Protein AF-A0A353HAF2-F1 (afdb_monomer_lite)

Foldseek 3Di:
DWDAPQVQQEIEAEPVQWDDDDDQETEDAVVVVLVVQVVRLPDPVNVVGDRQKDKDCWDDDPNFIDFIEIEGDPQHAYEYDADQGEYEYDRHQYCCVPVPSRNYDDHNYHYHYPDDPRPTPCVDDDPQDPVNVVVVVCVVCPPVVNVLVVQQPPFDWDFDQDPQATWIFGAGPVNPHTPDIGFDADPVRHGPRDDPPCPVVVVVVVPD

pLDDT: mean 87.43, std 13.05, range [44.56, 98.31]

Structure (mmCIF, N/CA/C/O backbone):
data_AF-A0A353HAF2-F1
#
_entry.id   AF-A0A353HAF2-F1
#
loop_
_atom_site.group_PDB
_atom_site.id
_atom_site.type_symbol
_atom_site.label_atom_id
_atom_site.label_alt_id
_atom_site.label_comp_id
_atom_site.label_asym_id
_atom_si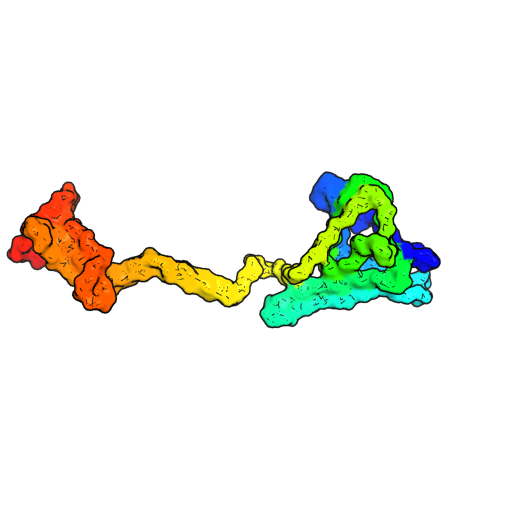te.label_entity_id
_atom_site.label_seq_id
_atom_site.pdbx_PDB_ins_code
_atom_site.Cartn_x
_atom_site.Cartn_y
_atom_site.Cartn_z
_atom_site.occupancy
_atom_site.B_iso_or_equiv
_atom_site.auth_seq_id
_atom_site.auth_comp_id
_atom_site.auth_asym_id
_atom_site.auth_atom_id
_atom_site.pdbx_PDB_model_num
ATOM 1 N N . MET A 1 1 ? -6.949 6.098 23.240 1.00 76.06 1 MET A N 1
ATOM 2 C CA . MET A 1 1 ? -6.609 4.738 23.658 1.00 76.06 1 MET A CA 1
ATOM 3 C C . MET A 1 1 ? -7.637 3.806 23.065 1.00 76.06 1 MET A C 1
ATOM 5 O O . MET A 1 1 ? -8.828 3.986 23.326 1.00 76.06 1 MET A O 1
ATOM 9 N N . LEU A 1 2 ? -7.157 2.828 22.299 1.00 92.88 2 LEU A N 1
ATOM 10 C CA . LEU A 1 2 ? -7.959 1.744 21.753 1.00 92.88 2 LEU A CA 1
ATOM 11 C C . LEU A 1 2 ? -8.692 1.019 22.888 1.00 92.88 2 LEU A C 1
ATOM 13 O O . LEU A 1 2 ? -8.108 0.746 23.938 1.00 92.88 2 LEU A O 1
ATOM 17 N N . SER A 1 3 ? -9.971 0.714 22.691 1.00 96.19 3 SER A N 1
ATOM 18 C CA . SER A 1 3 ? -10.770 -0.016 23.681 1.00 96.19 3 SER A CA 1
ATOM 19 C C . SER A 1 3 ? -11.822 -0.897 23.019 1.00 96.19 3 SER A C 1
ATOM 21 O O . SER A 1 3 ? -12.195 -0.672 21.869 1.00 96.19 3 SER A O 1
ATOM 23 N N . ILE A 1 4 ? -12.320 -1.893 23.754 1.00 97.25 4 ILE A N 1
ATOM 24 C CA . ILE A 1 4 ? -13.366 -2.802 23.283 1.00 97.25 4 ILE A CA 1
ATOM 25 C C . ILE A 1 4 ? -14.519 -2.788 24.284 1.00 97.25 4 ILE A C 1
ATOM 27 O O . ILE A 1 4 ? -14.352 -3.109 25.459 1.00 97.25 4 ILE A O 1
ATOM 31 N N . THR A 1 5 ? -15.717 -2.464 23.810 1.00 97.12 5 THR A N 1
ATOM 32 C CA . THR A 1 5 ? -16.958 -2.675 24.553 1.00 97.12 5 THR A CA 1
ATOM 33 C C . THR A 1 5 ? -17.414 -4.111 24.316 1.00 97.12 5 THR A C 1
ATOM 35 O O . THR A 1 5 ? -18.215 -4.379 23.421 1.00 97.12 5 THR A O 1
ATOM 38 N N . TRP A 1 6 ? -16.884 -5.050 25.101 1.00 96.00 6 TRP A N 1
ATOM 39 C CA . TRP A 1 6 ? -17.047 -6.493 24.881 1.00 96.00 6 TRP A CA 1
ATOM 40 C C . TRP A 1 6 ? -18.503 -6.960 24.770 1.00 96.00 6 TRP A C 1
ATOM 42 O O . TRP A 1 6 ? -18.842 -7.725 23.869 1.00 96.00 6 TRP A O 1
ATOM 52 N N . GLY A 1 7 ? -19.393 -6.440 25.623 1.00 94.50 7 GLY A N 1
ATOM 53 C CA . GLY A 1 7 ? -20.813 -6.809 25.621 1.00 94.50 7 GLY A CA 1
ATOM 54 C C . GLY A 1 7 ? -21.555 -6.454 24.326 1.00 94.50 7 GLY A C 1
ATOM 55 O O . GLY A 1 7 ? -22.477 -7.167 23.939 1.00 94.50 7 GLY A O 1
ATOM 56 N N . THR A 1 8 ? -21.138 -5.388 23.637 1.00 96.25 8 THR A N 1
ATOM 57 C CA . THR A 1 8 ? -21.707 -4.966 22.343 1.00 96.25 8 THR A CA 1
ATOM 58 C C . THR A 1 8 ? -20.784 -5.260 21.164 1.00 96.25 8 THR A C 1
ATOM 60 O O . THR A 1 8 ? -21.149 -4.956 20.034 1.00 96.25 8 THR A O 1
ATOM 63 N N . LYS A 1 9 ? -19.604 -5.840 21.416 1.00 97.25 9 LYS A N 1
ATOM 64 C CA . LYS A 1 9 ? -18.572 -6.154 20.420 1.00 97.25 9 LYS A CA 1
ATOM 65 C C . LYS A 1 9 ? -18.145 -4.947 19.572 1.00 97.25 9 LYS A C 1
ATOM 67 O O . LYS A 1 9 ? -17.946 -5.057 18.366 1.00 97.25 9 LYS A O 1
ATOM 72 N N . ILE A 1 10 ? -18.006 -3.781 20.202 1.00 97.88 10 ILE A N 1
ATOM 73 C CA . ILE A 1 10 ? -17.570 -2.551 19.521 1.00 97.88 10 ILE A CA 1
ATOM 74 C C . ILE A 1 10 ? -16.119 -2.255 19.883 1.00 97.88 10 ILE A C 1
ATOM 76 O O . ILE A 1 10 ? -15.796 -2.095 21.056 1.00 97.88 10 ILE A O 1
ATOM 80 N N . ILE A 1 11 ? -15.263 -2.149 18.875 1.00 98.31 11 ILE A N 1
ATOM 81 C CA . ILE A 1 11 ? -13.879 -1.696 18.962 1.00 98.31 11 ILE A CA 1
ATOM 82 C C . ILE A 1 11 ? -13.875 -0.184 18.724 1.00 98.31 11 ILE A C 1
ATOM 84 O O . ILE A 1 11 ? -14.247 0.275 17.645 1.00 98.31 11 ILE A O 1
ATOM 88 N N . ASN A 1 12 ? -13.461 0.597 19.718 1.00 97.94 12 ASN A N 1
ATOM 89 C CA . ASN A 1 12 ? -13.410 2.054 19.639 1.00 97.94 12 ASN A CA 1
ATOM 90 C C . ASN A 1 12 ? -11.974 2.519 19.400 1.00 97.94 12 ASN A C 1
ATOM 92 O O . ASN A 1 12 ? -11.092 2.247 20.219 1.00 97.94 12 ASN A O 1
ATOM 96 N N . VAL A 1 13 ? -11.762 3.253 18.311 1.00 97.75 13 VAL A N 1
ATOM 97 C CA . VAL A 1 13 ? -10.473 3.831 17.919 1.00 97.75 13 VAL A CA 1
ATOM 98 C C . VAL A 1 13 ? -10.530 5.337 18.136 1.00 97.75 13 VAL A C 1
ATOM 100 O O . VAL A 1 13 ? -11.304 6.020 17.463 1.00 97.75 13 VAL A O 1
ATOM 103 N N . LEU A 1 14 ? -9.729 5.869 19.065 1.00 96.75 14 LEU A N 1
ATOM 104 C CA . LEU A 1 14 ? -9.653 7.320 19.245 1.00 96.75 14 LEU A CA 1
ATOM 105 C C . LEU A 1 14 ? -8.755 7.936 18.178 1.00 96.75 14 LEU A C 1
ATOM 107 O O . LEU A 1 14 ? -7.786 7.317 17.739 1.00 96.75 14 LEU A O 1
ATOM 111 N N . GLN A 1 15 ? -9.016 9.192 17.815 1.00 95.75 15 GLN A N 1
ATOM 112 C CA . GLN A 1 15 ? -8.160 9.900 16.861 1.00 95.75 15 GLN A CA 1
ATOM 113 C C . GLN A 1 15 ? -6.717 10.004 17.383 1.00 95.75 15 GLN A C 1
ATOM 115 O O . GLN A 1 15 ? -5.766 9.935 16.608 1.00 95.75 15 GLN A O 1
ATOM 120 N N . ALA A 1 16 ? -6.548 10.109 18.705 1.00 94.62 16 ALA A N 1
ATOM 121 C CA . ALA A 1 16 ? -5.244 10.142 19.367 1.00 94.62 16 ALA A CA 1
ATOM 122 C C . ALA A 1 16 ? -4.421 8.846 19.211 1.00 94.62 16 ALA A C 1
ATOM 124 O O . ALA A 1 16 ? -3.219 8.872 19.459 1.00 94.62 16 ALA A O 1
ATOM 125 N N . ASP A 1 17 ? -5.050 7.735 18.814 1.00 94.31 17 ASP A N 1
ATOM 126 C CA . ASP A 1 17 ? -4.370 6.461 18.545 1.00 94.31 17 ASP A CA 1
ATOM 127 C C . ASP A 1 17 ? -3.911 6.344 17.080 1.00 94.31 17 ASP A C 1
ATOM 129 O O . ASP A 1 17 ? -3.314 5.343 16.686 1.00 94.31 17 ASP A O 1
ATOM 133 N N . LEU A 1 18 ? -4.192 7.359 16.257 1.00 96.75 18 LEU A N 1
ATOM 134 C CA . LEU A 1 18 ? -3.824 7.397 14.848 1.00 96.75 18 LEU A CA 1
ATOM 135 C C . LEU A 1 18 ? -2.556 8.220 14.624 1.00 96.75 18 LEU A C 1
ATOM 137 O O . LEU A 1 18 ? -2.292 9.213 15.305 1.00 96.75 18 LEU A O 1
ATOM 141 N N . THR A 1 19 ? -1.798 7.856 13.594 1.00 96.81 19 THR A N 1
ATOM 142 C CA . THR A 1 19 ? -0.613 8.618 13.194 1.00 96.81 19 THR A CA 1
ATOM 143 C C . THR A 1 19 ? -1.025 9.780 12.285 1.00 96.81 19 THR A C 1
ATOM 145 O O . THR A 1 19 ? -1.629 9.538 11.238 1.00 96.81 19 THR A O 1
ATOM 148 N N . PRO A 1 20 ? -0.721 11.046 12.623 1.00 97.00 20 PRO A N 1
ATOM 149 C CA . PRO A 1 20 ? -1.021 12.171 11.744 1.00 97.00 20 PRO A CA 1
ATOM 150 C C . PRO A 1 20 ? -0.136 12.125 10.492 1.00 97.00 20 PRO A C 1
ATOM 152 O O . PRO A 1 20 ? 1.085 12.022 10.593 1.00 97.00 20 PRO A O 1
ATOM 155 N N . VAL A 1 21 ? -0.746 12.238 9.309 1.00 96.38 21 VAL A N 1
ATOM 156 C CA . VAL A 1 21 ? -0.028 12.273 8.024 1.00 96.38 21 VAL A CA 1
ATOM 157 C C . VAL A 1 21 ? 0.079 13.709 7.525 1.00 96.38 21 VAL A C 1
ATOM 159 O O . VAL A 1 21 ? 1.175 14.221 7.310 1.00 96.38 21 VAL A O 1
ATOM 162 N N . THR A 1 22 ? -1.064 14.363 7.308 1.00 94.56 22 THR A N 1
ATOM 163 C CA . THR A 1 22 ? -1.134 15.754 6.839 1.00 94.56 22 THR A CA 1
ATOM 164 C C . THR A 1 22 ? -2.546 16.307 6.986 1.00 94.56 22 THR A C 1
ATOM 166 O O . THR A 1 22 ? -3.509 15.609 6.688 1.00 94.56 22 THR A O 1
ATOM 169 N N . GLY A 1 23 ? -2.693 17.566 7.403 1.00 94.69 23 GLY A N 1
ATOM 170 C CA . GLY A 1 23 ? -4.006 18.202 7.552 1.00 94.69 23 GLY A CA 1
ATOM 171 C C . GLY A 1 23 ? -4.962 17.359 8.403 1.00 94.69 23 GLY A C 1
ATOM 172 O O . GLY A 1 23 ? -4.682 17.094 9.566 1.00 94.69 23 GLY A O 1
ATOM 173 N N . THR A 1 24 ? -6.073 16.930 7.803 1.00 96.50 24 THR A N 1
ATOM 174 C CA . THR A 1 24 ? -7.086 16.050 8.410 1.00 96.50 24 THR A CA 1
ATOM 175 C C . THR A 1 24 ? -6.939 14.579 7.995 1.00 96.50 24 THR A C 1
ATOM 177 O O . THR A 1 24 ? -7.869 13.796 8.164 1.00 96.50 24 THR A O 1
ATOM 180 N N . LEU A 1 25 ? -5.800 14.187 7.422 1.00 97.75 25 LEU A N 1
ATOM 181 C CA . LEU A 1 25 ? -5.481 12.805 7.081 1.00 97.75 25 LEU A CA 1
ATOM 182 C C . LEU A 1 25 ? -4.625 12.173 8.176 1.00 97.75 25 LEU A C 1
ATOM 184 O O . LEU A 1 25 ? -3.519 12.634 8.477 1.00 97.75 25 LEU A O 1
ATOM 188 N N . TYR A 1 26 ? -5.126 11.060 8.689 1.00 98.19 26 TYR A N 1
ATOM 189 C CA . TYR A 1 26 ? -4.470 10.201 9.658 1.00 98.19 26 TYR A CA 1
ATOM 190 C C . TYR A 1 26 ? -4.280 8.802 9.077 1.00 98.19 26 TYR A C 1
ATOM 192 O O . TYR A 1 26 ? -4.913 8.423 8.090 1.00 98.19 26 TYR A O 1
ATOM 200 N N . GLU A 1 27 ? -3.407 8.025 9.698 1.00 97.56 27 GLU A N 1
ATOM 201 C CA . GLU A 1 27 ? -3.100 6.657 9.314 1.00 97.56 27 GLU A CA 1
ATOM 202 C C . GLU A 1 27 ? -3.242 5.720 10.511 1.00 97.56 27 GLU A C 1
ATOM 204 O O . GLU A 1 27 ? -2.750 6.011 11.605 1.00 97.56 27 GLU A O 1
ATOM 209 N N . LEU A 1 28 ? -3.921 4.596 10.290 1.00 97.00 28 LEU A N 1
ATOM 210 C CA . LEU A 1 28 ? -3.963 3.476 11.218 1.00 97.00 28 LEU A CA 1
ATOM 211 C C . LEU A 1 28 ? -2.984 2.406 10.727 1.00 97.00 28 LEU A C 1
ATOM 213 O O . LEU A 1 28 ? -3.208 1.797 9.675 1.00 97.00 28 LEU A O 1
ATOM 217 N N . ASP A 1 29 ? -1.933 2.152 11.507 1.00 94.56 29 ASP A N 1
ATOM 218 C CA . ASP A 1 29 ? -1.108 0.957 11.338 1.00 94.56 29 ASP A CA 1
ATOM 219 C C . ASP A 1 29 ? -1.924 -0.259 11.788 1.00 94.56 29 ASP A C 1
ATOM 221 O O . ASP A 1 29 ? -2.139 -0.506 12.976 1.00 94.56 29 ASP A O 1
ATOM 225 N N . THR A 1 30 ? -2.403 -1.019 10.809 1.00 94.56 30 THR A N 1
ATOM 226 C CA . THR A 1 30 ? -3.247 -2.192 11.047 1.00 94.56 30 THR A CA 1
ATOM 227 C C . THR A 1 30 ? -2.488 -3.342 11.711 1.00 94.56 30 THR A C 1
ATOM 229 O O . THR A 1 30 ? -3.112 -4.167 12.381 1.00 94.56 30 THR A O 1
ATOM 232 N N . ASP A 1 31 ? -1.154 -3.390 11.595 1.00 93.31 31 ASP A N 1
ATOM 233 C CA . ASP A 1 31 ? -0.343 -4.381 12.295 1.00 93.31 31 ASP A CA 1
ATOM 234 C C . ASP A 1 31 ? -0.213 -4.067 13.783 1.00 93.31 31 ASP A C 1
ATOM 236 O O . ASP A 1 31 ? -0.262 -4.971 14.620 1.00 93.31 31 ASP A O 1
ATOM 240 N N . GLN A 1 32 ? -0.039 -2.789 14.116 1.00 95.31 32 GLN A N 1
ATOM 241 C CA . GLN A 1 32 ? -0.033 -2.359 15.508 1.00 95.31 32 GLN A CA 1
ATOM 242 C C . GLN A 1 32 ? -1.427 -2.512 16.121 1.00 95.31 32 GLN A C 1
ATOM 244 O O . GLN A 1 32 ? -1.563 -3.142 17.167 1.00 95.31 32 GLN A O 1
ATOM 249 N N . PHE A 1 33 ? -2.465 -2.081 15.403 1.00 96.62 33 PHE A N 1
ATOM 250 C CA . PHE A 1 33 ? -3.858 -2.234 15.815 1.00 96.62 33 PHE A CA 1
ATOM 251 C C . PHE A 1 33 ? -4.209 -3.678 16.207 1.00 96.62 33 PHE A C 1
ATOM 253 O O . PHE A 1 33 ? -4.757 -3.903 17.283 1.00 96.62 33 PHE A O 1
ATOM 260 N N . ARG A 1 34 ? -3.836 -4.691 15.406 1.00 96.00 34 ARG A N 1
ATOM 261 C CA . ARG A 1 34 ? -4.109 -6.096 15.776 1.00 96.00 34 ARG A CA 1
ATOM 262 C C . ARG A 1 34 ? -3.355 -6.559 17.030 1.00 96.00 34 ARG A C 1
ATOM 264 O O . ARG A 1 34 ? -3.855 -7.411 17.760 1.00 96.00 34 ARG A O 1
ATOM 271 N N . LYS A 1 35 ? -2.148 -6.038 17.286 1.00 96.62 35 LYS A N 1
ATOM 272 C CA . LYS A 1 35 ? -1.370 -6.377 18.490 1.00 96.62 35 LYS A CA 1
ATOM 273 C C . LYS A 1 35 ? -2.031 -5.774 19.716 1.00 96.62 35 LYS A C 1
ATOM 275 O O . LYS A 1 35 ? -2.138 -6.453 20.730 1.00 96.62 35 LYS A O 1
ATOM 280 N N . ASP A 1 36 ? -2.520 -4.546 19.588 1.00 97.31 36 ASP A N 1
ATOM 281 C CA . ASP A 1 36 ? -3.254 -3.871 20.649 1.00 97.31 36 ASP A CA 1
ATOM 282 C C . ASP A 1 36 ? -4.566 -4.613 20.950 1.00 97.31 36 ASP A C 1
ATOM 284 O O . ASP A 1 36 ? -4.882 -4.846 22.114 1.00 97.31 36 ASP A O 1
ATOM 288 N N . LEU A 1 37 ? -5.277 -5.101 19.923 1.00 97.25 37 LEU A N 1
ATOM 289 C CA . LEU A 1 37 ? -6.440 -5.977 20.112 1.00 97.25 37 LEU A CA 1
ATOM 290 C C . LEU A 1 37 ? -6.081 -7.275 20.841 1.00 97.25 37 LEU A C 1
ATOM 292 O O . LEU A 1 37 ? -6.772 -7.629 21.791 1.00 97.25 37 LEU A O 1
ATOM 296 N N . LYS A 1 38 ? -4.990 -7.960 20.463 1.00 97.19 38 LYS A N 1
ATOM 297 C CA . LYS A 1 38 ? -4.541 -9.150 21.210 1.00 97.19 38 LYS A CA 1
ATOM 298 C C . LYS A 1 38 ? -4.191 -8.826 22.659 1.00 97.19 38 LYS A C 1
ATOM 300 O O . LYS A 1 38 ? -4.581 -9.568 23.550 1.00 97.19 38 LYS A O 1
ATOM 305 N N . SER A 1 39 ? -3.555 -7.685 22.916 1.00 97.12 39 SER A N 1
ATOM 306 C CA . SER A 1 39 ? -3.279 -7.252 24.287 1.00 97.12 39 SER A CA 1
ATOM 307 C C . SER A 1 39 ? -4.553 -7.011 25.105 1.00 97.12 39 SER A C 1
ATOM 309 O O . SER A 1 39 ? -4.518 -7.183 26.321 1.00 97.12 39 SER A O 1
ATOM 311 N N . LEU A 1 40 ? -5.654 -6.584 24.476 1.00 96.94 40 LEU A N 1
ATOM 312 C CA . LEU A 1 40 ? -6.948 -6.413 25.141 1.00 96.94 40 LEU A CA 1
ATOM 313 C C . LEU A 1 40 ? -7.665 -7.753 25.353 1.00 96.94 40 LEU A C 1
ATOM 315 O O . LEU A 1 40 ? -8.277 -7.946 26.401 1.00 96.94 40 LEU A O 1
ATOM 319 N N . GLU A 1 41 ? -7.581 -8.671 24.389 1.00 97.06 41 GLU A N 1
ATOM 320 C CA . GLU A 1 41 ? -8.109 -10.039 24.503 1.00 97.06 41 GLU A CA 1
ATOM 321 C C . GLU A 1 41 ? -7.432 -10.835 25.627 1.00 97.06 41 GLU A C 1
ATOM 323 O O . GLU A 1 41 ? -8.109 -11.549 26.361 1.00 97.06 41 GLU A O 1
ATOM 328 N N . ASP A 1 42 ? -6.123 -10.654 25.821 1.00 96.62 42 ASP A N 1
ATOM 329 C CA . ASP A 1 42 ? -5.356 -11.293 26.900 1.00 96.62 42 ASP A CA 1
ATOM 330 C C . ASP A 1 42 ? -5.647 -10.685 28.294 1.00 96.62 42 ASP A C 1
ATOM 332 O O . ASP A 1 42 ? -5.167 -11.186 29.316 1.00 96.62 42 ASP A O 1
ATOM 336 N N . GLY A 1 43 ? -6.415 -9.591 28.359 1.00 94.31 43 GLY A N 1
ATOM 337 C CA . GLY A 1 43 ? -6.806 -8.923 29.600 1.00 94.31 43 GLY A CA 1
ATOM 338 C C . GLY A 1 43 ? -7.935 -9.635 30.352 1.00 94.31 43 GLY A C 1
ATOM 339 O O . GLY A 1 43 ? -8.680 -10.430 29.785 1.00 94.31 43 GLY A O 1
ATOM 340 N N . GLU A 1 44 ? -8.110 -9.301 31.638 1.00 95.12 44 GLU A N 1
ATOM 341 C CA . GLU A 1 44 ? -9.144 -9.896 32.509 1.00 95.12 44 GLU A CA 1
ATOM 342 C C . GLU A 1 44 ? -10.552 -9.833 31.898 1.00 95.12 44 GLU A C 1
ATOM 344 O O . GLU A 1 44 ? -11.264 -10.838 31.883 1.00 95.12 44 GLU A O 1
ATOM 349 N N . ASP A 1 45 ? -10.910 -8.682 31.327 1.00 93.19 45 ASP A N 1
ATOM 350 C CA . ASP A 1 45 ? -12.207 -8.468 30.682 1.00 93.19 45 ASP A CA 1
ATOM 351 C C . ASP A 1 45 ? -12.330 -9.166 29.316 1.00 93.19 45 ASP A C 1
ATOM 353 O O . ASP A 1 45 ? -13.446 -9.446 28.880 1.00 93.19 45 ASP A O 1
ATOM 357 N N . GLY A 1 46 ? -11.210 -9.421 28.631 1.00 95.25 46 GLY A N 1
ATOM 358 C CA . GLY A 1 46 ? -11.169 -9.960 27.269 1.00 95.25 46 GLY A CA 1
ATOM 359 C C . G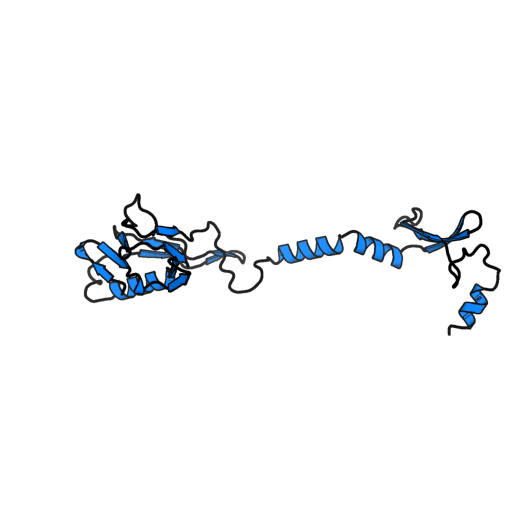LY A 1 46 ? -11.179 -11.485 27.200 1.00 95.25 46 GLY A C 1
ATOM 360 O O . GLY A 1 46 ? -11.863 -12.041 26.343 1.00 95.25 46 GLY A O 1
ATOM 361 N N . MET A 1 47 ? -10.518 -12.162 28.147 1.00 94.44 47 MET A N 1
ATOM 362 C CA . MET A 1 47 ? -10.390 -13.629 28.188 1.00 94.44 47 MET A CA 1
ATOM 363 C C . MET A 1 47 ? -11.707 -14.417 28.013 1.00 94.44 47 MET A C 1
ATOM 365 O O . MET A 1 47 ? -11.669 -15.501 27.427 1.00 94.44 47 MET A O 1
ATOM 369 N N . PRO A 1 48 ? -12.872 -13.960 28.525 1.00 96.62 48 PRO A N 1
ATOM 370 C CA . PRO A 1 48 ? -14.131 -14.690 28.359 1.00 96.62 48 PRO A CA 1
ATOM 371 C C . PRO A 1 48 ? -14.734 -14.606 26.949 1.00 96.62 48 PRO A C 1
ATOM 373 O O . PRO A 1 48 ? -15.680 -15.340 26.648 1.00 96.62 48 PRO A O 1
ATOM 376 N N . PHE A 1 49 ? -14.261 -13.681 26.115 1.00 97.12 49 PHE A N 1
ATOM 377 C CA . PHE A 1 49 ? -14.827 -13.386 24.804 1.00 97.12 49 PHE A CA 1
ATOM 378 C C . PHE A 1 49 ? -14.024 -14.062 23.685 1.00 97.12 49 PHE A C 1
ATOM 380 O O . PHE A 1 49 ? -12.835 -14.324 23.841 1.00 97.12 49 PHE A O 1
ATOM 387 N N . PRO A 1 50 ? -14.664 -14.380 22.547 1.00 96.56 50 PRO A N 1
ATOM 388 C CA . PRO A 1 50 ? -13.953 -14.951 21.412 1.00 96.56 50 PRO A CA 1
ATOM 389 C C . PRO A 1 50 ? -13.057 -13.903 20.739 1.00 96.56 50 PRO A C 1
ATOM 391 O O . PRO A 1 50 ? -13.339 -12.706 20.807 1.00 96.56 50 PRO A O 1
ATOM 394 N N . ASP A 1 51 ? -12.039 -14.372 20.017 1.00 97.38 51 ASP A N 1
ATOM 395 C CA . ASP A 1 51 ? -11.107 -13.537 19.259 1.00 97.38 51 ASP A CA 1
ATOM 396 C C . ASP A 1 51 ? -11.819 -12.476 18.407 1.00 97.38 51 ASP A C 1
ATOM 398 O O . ASP A 1 51 ? -12.809 -12.750 17.720 1.00 97.38 51 ASP A O 1
ATOM 402 N N . THR A 1 52 ? -11.283 -11.259 18.400 1.00 97.81 52 THR A N 1
ATOM 403 C CA . THR A 1 52 ? -11.814 -10.147 17.600 1.00 97.81 52 THR A CA 1
ATOM 404 C C . THR A 1 52 ? -11.435 -10.259 16.128 1.00 97.81 52 THR A C 1
ATOM 406 O O . THR A 1 52 ? -12.167 -9.782 15.260 1.00 97.81 52 THR A O 1
ATOM 409 N N . HIS A 1 53 ? -10.292 -10.883 15.838 1.00 98.06 53 HIS A N 1
ATOM 410 C CA . HIS A 1 53 ? -9.706 -10.904 14.507 1.00 98.06 53 HIS A CA 1
ATOM 411 C C . HIS A 1 53 ? -8.917 -12.185 14.220 1.00 98.06 53 HIS A C 1
ATOM 413 O O . HIS A 1 53 ? -8.380 -12.828 15.124 1.00 98.06 53 HIS A O 1
ATOM 419 N N . THR A 1 54 ? -8.771 -12.497 12.934 1.00 97.19 54 THR A N 1
ATOM 420 C CA . THR A 1 54 ? -7.795 -13.464 12.414 1.00 97.19 54 THR A CA 1
ATOM 421 C C . THR A 1 54 ? -6.676 -12.754 11.664 1.00 97.19 54 THR A C 1
ATOM 423 O O . THR A 1 54 ? -6.878 -11.693 11.075 1.00 97.19 54 THR A O 1
ATOM 426 N N . HIS A 1 55 ? -5.481 -13.346 11.677 1.00 95.56 55 HIS A N 1
ATOM 427 C CA . HIS A 1 55 ? -4.292 -12.796 11.032 1.00 95.56 55 HIS A CA 1
ATOM 428 C C . HIS A 1 55 ? -3.555 -13.880 10.243 1.00 95.56 55 HIS A C 1
ATOM 430 O O . HIS A 1 55 ? -3.072 -14.857 10.815 1.00 95.56 55 HIS A O 1
ATOM 436 N N . ASN A 1 56 ? -3.410 -13.652 8.940 1.00 92.12 56 ASN A N 1
ATOM 437 C CA . ASN A 1 56 ? -2.525 -14.413 8.069 1.00 92.12 56 ASN A CA 1
ATOM 438 C C . ASN A 1 56 ? -1.279 -13.572 7.809 1.00 92.12 56 ASN A C 1
ATOM 440 O O . ASN A 1 56 ? -1.371 -12.511 7.194 1.00 92.12 56 ASN A O 1
ATOM 444 N N . THR A 1 57 ? -0.127 -14.037 8.291 1.00 90.75 57 THR A N 1
ATOM 445 C CA . THR A 1 57 ? 1.143 -13.315 8.150 1.00 90.75 57 THR A CA 1
ATOM 446 C C . THR A 1 57 ? 1.592 -13.216 6.690 1.00 90.75 57 THR A C 1
ATOM 448 O O . THR A 1 57 ? 1.118 -13.947 5.822 1.00 90.75 57 THR A O 1
ATOM 451 N N . GLU A 1 58 ? 2.541 -12.318 6.433 1.00 86.88 58 GLU A N 1
ATOM 452 C CA . GLU A 1 58 ? 3.219 -12.210 5.141 1.00 86.88 58 GLU A CA 1
ATOM 453 C C . GLU A 1 58 ? 3.824 -13.548 4.708 1.00 86.88 58 GLU A C 1
ATOM 455 O O . GLU A 1 58 ? 4.418 -14.270 5.514 1.00 86.88 58 GLU A O 1
ATOM 460 N N . VAL A 1 59 ? 3.701 -13.853 3.417 1.00 85.75 59 VAL A N 1
ATOM 461 C CA . VAL A 1 59 ? 4.262 -15.064 2.813 1.00 85.75 59 VAL A CA 1
ATOM 462 C C . VAL A 1 59 ? 5.079 -14.702 1.582 1.00 85.75 59 VAL A C 1
ATOM 464 O O . VAL A 1 59 ? 4.621 -13.964 0.712 1.00 85.75 59 VAL A O 1
ATOM 467 N N . THR A 1 60 ? 6.296 -15.236 1.490 1.00 84.00 60 THR A N 1
ATOM 468 C CA . THR A 1 60 ? 7.137 -15.088 0.299 1.00 84.00 60 THR A CA 1
ATOM 469 C C . THR A 1 60 ? 6.984 -16.310 -0.595 1.00 84.00 60 THR A C 1
ATOM 471 O O . THR A 1 60 ? 7.305 -17.426 -0.191 1.00 84.00 60 THR A O 1
ATOM 474 N N . VAL A 1 61 ? 6.534 -16.100 -1.832 1.00 80.25 61 VAL A N 1
ATOM 475 C CA . VAL A 1 61 ? 6.435 -17.149 -2.854 1.00 80.25 61 VAL A CA 1
ATOM 476 C C . VAL A 1 61 ? 7.203 -16.689 -4.086 1.00 80.25 61 VAL A C 1
ATOM 478 O O . VAL A 1 61 ? 6.928 -15.623 -4.627 1.00 80.25 61 VAL A O 1
ATOM 481 N N . ALA A 1 62 ? 8.188 -17.486 -4.512 1.00 83.06 62 ALA A N 1
ATOM 482 C CA . ALA A 1 62 ? 9.012 -17.215 -5.696 1.00 83.06 62 ALA A CA 1
ATOM 483 C C . ALA A 1 62 ? 9.639 -15.798 -5.732 1.00 83.06 62 ALA A C 1
ATOM 485 O O . ALA A 1 62 ? 9.696 -15.161 -6.777 1.00 83.06 62 ALA A O 1
ATOM 486 N N . GLY A 1 63 ? 10.110 -15.296 -4.583 1.00 76.31 63 GLY A N 1
ATOM 487 C CA . GLY A 1 63 ? 10.750 -13.976 -4.477 1.00 76.31 63 GLY A CA 1
ATOM 488 C C . GLY A 1 63 ? 9.786 -12.793 -4.333 1.00 76.31 63 GLY A C 1
ATOM 489 O O . GLY A 1 63 ? 10.244 -11.667 -4.165 1.00 76.31 63 GLY A O 1
ATOM 490 N N . VAL A 1 64 ? 8.472 -13.038 -4.337 1.00 72.69 64 VAL A N 1
ATOM 491 C CA . VAL A 1 64 ? 7.438 -12.025 -4.089 1.00 72.69 64 VAL A CA 1
ATOM 492 C C . VAL A 1 64 ? 6.880 -12.200 -2.679 1.00 72.69 64 VAL A C 1
ATOM 494 O O . VAL A 1 64 ? 6.367 -13.270 -2.351 1.00 72.69 64 VAL A O 1
ATOM 497 N N . THR A 1 65 ? 6.973 -11.164 -1.840 1.00 81.00 65 THR A N 1
ATOM 498 C CA . THR A 1 65 ? 6.379 -11.153 -0.491 1.00 81.00 65 THR A CA 1
ATOM 499 C C . THR A 1 65 ? 4.984 -10.552 -0.538 1.00 81.00 65 THR A C 1
ATOM 501 O O . THR A 1 65 ? 4.835 -9.351 -0.756 1.00 81.00 65 THR A O 1
ATOM 504 N N . TYR A 1 66 ? 3.975 -11.384 -0.307 1.00 81.56 66 TYR A N 1
ATOM 505 C CA . TYR A 1 66 ? 2.583 -10.972 -0.193 1.00 81.56 66 TYR A CA 1
ATOM 506 C C . TYR A 1 66 ? 2.335 -10.345 1.176 1.00 81.56 66 TYR A C 1
ATOM 508 O O . TYR A 1 66 ? 2.714 -10.926 2.195 1.00 81.56 66 TYR A O 1
ATOM 516 N N . ALA A 1 67 ? 1.682 -9.181 1.192 1.00 81.06 67 ALA A N 1
ATOM 517 C CA . ALA A 1 67 ? 1.267 -8.518 2.422 1.00 81.06 67 ALA A CA 1
ATOM 518 C C . ALA A 1 67 ? 0.346 -9.404 3.280 1.00 81.06 67 ALA A C 1
ATOM 520 O O . ALA A 1 67 ? -0.469 -10.172 2.759 1.00 81.06 67 ALA A O 1
ATOM 521 N N . ARG A 1 68 ? 0.456 -9.255 4.604 1.00 90.81 68 ARG A N 1
ATOM 522 C CA . ARG A 1 68 ? -0.419 -9.921 5.579 1.00 90.81 68 ARG A CA 1
ATOM 523 C C . ARG A 1 68 ? -1.890 -9.554 5.367 1.00 90.81 68 ARG A C 1
ATOM 525 O O . ARG A 1 68 ? -2.207 -8.471 4.867 1.00 90.81 68 ARG A O 1
ATOM 532 N N . PHE A 1 69 ? -2.777 -10.442 5.803 1.00 91.94 69 PHE A N 1
ATOM 533 C CA . PHE A 1 69 ? -4.223 -10.236 5.798 1.00 91.94 69 PHE A CA 1
ATOM 534 C C . PHE A 1 69 ? -4.775 -10.254 7.226 1.00 91.94 69 PHE A C 1
ATOM 536 O O . PHE A 1 69 ? -4.459 -11.169 7.990 1.00 91.94 69 PHE A O 1
ATOM 543 N N . ILE A 1 70 ? -5.580 -9.253 7.586 1.00 95.38 70 ILE A N 1
ATOM 544 C CA . ILE A 1 70 ? -6.215 -9.125 8.904 1.00 95.38 70 ILE A CA 1
ATOM 545 C C . ILE A 1 70 ? -7.723 -8.977 8.721 1.00 95.38 70 ILE A C 1
ATOM 547 O O . ILE A 1 70 ? -8.186 -8.082 8.023 1.00 95.38 70 ILE A O 1
ATOM 551 N N . GLU A 1 71 ? -8.497 -9.827 9.380 1.00 95.88 71 GLU A N 1
ATOM 552 C CA . GLU A 1 71 ? -9.954 -9.853 9.250 1.00 95.88 71 GLU A CA 1
ATOM 553 C C . GLU A 1 71 ? -10.603 -9.708 10.621 1.00 95.88 71 GLU A C 1
ATOM 555 O O . GLU A 1 71 ? -10.278 -10.474 11.526 1.00 95.88 71 GLU A O 1
ATOM 560 N N . ILE A 1 72 ? -11.518 -8.749 10.776 1.00 97.81 72 ILE A N 1
ATOM 561 C CA . ILE A 1 72 ? -12.416 -8.688 11.934 1.00 97.81 72 ILE A CA 1
ATOM 562 C C . ILE A 1 72 ? -13.486 -9.761 11.781 1.00 97.81 72 ILE A C 1
ATOM 564 O O . ILE A 1 72 ? -14.124 -9.859 10.732 1.00 97.81 72 ILE A O 1
ATOM 568 N N . ILE A 1 73 ? -13.690 -10.539 12.842 1.00 96.81 73 ILE A N 1
ATOM 569 C CA . ILE A 1 73 ? -14.586 -11.698 12.867 1.00 96.81 73 ILE A CA 1
ATOM 570 C C . ILE A 1 73 ? -15.540 -11.635 14.068 1.00 96.81 73 ILE A C 1
ATOM 572 O O . ILE A 1 73 ? -15.623 -10.633 14.773 1.00 96.81 73 ILE A O 1
ATOM 576 N N . ASN A 1 74 ? -16.306 -12.708 14.298 1.00 95.94 74 ASN A N 1
ATOM 577 C CA . ASN A 1 74 ? -17.139 -12.917 15.492 1.00 95.94 74 ASN A CA 1
ATOM 578 C C . ASN A 1 74 ? -18.171 -11.811 15.794 1.00 95.94 74 ASN A C 1
ATOM 580 O O . ASN A 1 74 ? -18.679 -11.721 16.918 1.00 95.94 74 ASN A O 1
ATOM 584 N N . GLY A 1 75 ? -18.539 -11.024 14.778 1.00 95.44 75 GLY A N 1
ATOM 585 C CA . GLY A 1 75 ? -19.511 -9.935 14.871 1.00 95.44 75 GLY A CA 1
ATOM 586 C C . GLY A 1 75 ? -18.983 -8.695 15.591 1.00 95.44 75 GLY A C 1
ATOM 587 O O . GLY A 1 75 ? -19.789 -7.938 16.126 1.00 95.44 75 GLY A O 1
ATOM 588 N N . TYR A 1 76 ? -17.660 -8.518 15.662 1.00 98.12 76 TYR A N 1
ATOM 589 C CA . TYR A 1 76 ? -17.076 -7.263 16.121 1.00 98.12 76 TYR A CA 1
ATOM 590 C C . TYR A 1 76 ? -17.198 -6.180 15.048 1.00 98.12 76 TYR A C 1
ATOM 592 O O . TYR A 1 76 ? -17.102 -6.459 13.855 1.00 98.12 76 TYR A O 1
ATOM 600 N N . SER A 1 77 ? -17.393 -4.942 15.493 1.00 98.06 77 SER A N 1
ATOM 601 C CA . SER A 1 77 ? -17.435 -3.751 14.640 1.00 98.06 77 SER A CA 1
ATOM 602 C C . SER A 1 77 ? -16.422 -2.718 15.121 1.00 98.06 77 SER A C 1
ATOM 604 O O . SER A 1 77 ? -16.102 -2.656 16.305 1.00 98.06 77 SER A O 1
ATOM 606 N N . ILE A 1 78 ? -15.914 -1.900 14.209 1.00 98.12 78 ILE A N 1
ATOM 607 C CA . ILE A 1 78 ? -14.964 -0.821 14.453 1.00 98.12 78 ILE A CA 1
ATOM 608 C C . ILE A 1 78 ? -15.711 0.507 14.393 1.00 98.12 78 ILE A C 1
ATOM 610 O O . ILE A 1 78 ? -16.476 0.766 13.467 1.00 98.12 78 ILE A O 1
ATOM 614 N N . THR A 1 79 ? -15.458 1.365 15.375 1.00 97.81 79 THR A N 1
ATOM 615 C CA . THR A 1 79 ? -15.966 2.737 15.439 1.00 97.81 79 THR A CA 1
ATOM 616 C C . THR A 1 79 ? -14.803 3.685 15.664 1.00 97.81 79 THR A C 1
ATOM 618 O O . THR A 1 79 ? -14.089 3.574 16.661 1.00 97.81 79 THR A O 1
ATOM 621 N N . PHE A 1 80 ? -14.616 4.629 14.748 1.00 98.00 80 PHE A N 1
ATOM 622 C CA . PHE A 1 80 ? -13.679 5.732 14.944 1.00 98.00 80 PHE A CA 1
ATOM 623 C C . PHE A 1 80 ? -14.334 6.829 15.786 1.00 98.00 80 PHE A C 1
ATOM 625 O O . PHE A 1 80 ? -15.544 7.033 15.705 1.00 98.00 80 PHE A O 1
ATOM 632 N N . GLU A 1 81 ? -13.553 7.550 16.584 1.00 97.44 81 GLU A N 1
ATOM 633 C CA . GLU A 1 81 ? -14.019 8.751 17.282 1.00 97.44 81 GLU A CA 1
ATOM 634 C C . GLU A 1 81 ? -14.608 9.751 16.278 1.00 97.44 81 GLU A C 1
ATOM 636 O O . GLU A 1 81 ? -13.966 10.074 15.278 1.00 97.44 81 GLU A O 1
ATOM 641 N N . ASP A 1 82 ? -15.841 10.202 16.522 1.00 96.38 82 ASP A N 1
ATOM 642 C CA . ASP A 1 82 ? -16.572 11.037 15.568 1.00 96.38 82 ASP A CA 1
ATOM 643 C C . ASP A 1 82 ? -15.863 12.374 15.319 1.00 96.38 82 ASP A C 1
ATOM 645 O O . ASP A 1 82 ? -15.365 13.029 16.236 1.00 96.38 82 ASP A O 1
ATOM 649 N N . GLY A 1 83 ? -15.817 12.779 14.054 1.00 95.75 83 GLY A N 1
ATOM 650 C CA . GLY A 1 83 ? -15.131 13.987 13.627 1.00 95.75 83 GLY A CA 1
ATOM 651 C C . GLY A 1 83 ? -14.931 14.047 12.119 1.00 95.75 83 GLY A C 1
ATOM 652 O O . GLY A 1 83 ? -15.104 13.066 11.403 1.00 95.75 83 GLY A O 1
ATOM 653 N N . GLN A 1 84 ? -14.544 15.222 11.625 1.00 97.31 84 GLN A N 1
ATOM 654 C CA . GLN A 1 84 ? -14.336 15.464 10.195 1.00 97.31 84 GLN A CA 1
ATOM 655 C C . GLN A 1 84 ? -12.874 15.242 9.815 1.00 97.31 84 GLN A C 1
ATOM 657 O O . GLN A 1 84 ? -12.077 16.180 9.756 1.00 97.31 84 GLN A O 1
ATOM 662 N N . TYR A 1 85 ? -12.514 13.985 9.582 1.00 97.88 85 TYR A N 1
ATOM 663 C CA . TYR A 1 85 ? -11.173 13.598 9.157 1.00 97.88 85 TYR A CA 1
ATOM 664 C C . TYR A 1 85 ? -11.204 12.309 8.336 1.00 97.88 85 TYR A C 1
ATOM 666 O O . TYR A 1 85 ? -12.228 11.632 8.233 1.00 97.88 85 TYR A O 1
ATOM 674 N N . SER A 1 86 ? -10.073 11.990 7.718 1.00 98.06 86 SER A N 1
ATOM 675 C CA . SER A 1 86 ? -9.893 10.759 6.960 1.00 98.06 86 SER A CA 1
ATOM 676 C C . SER A 1 86 ? -8.870 9.861 7.644 1.00 98.06 86 SER A C 1
ATOM 678 O O . SER A 1 86 ? -7.853 10.341 8.146 1.00 98.06 86 SER A O 1
ATOM 680 N N . VAL A 1 87 ? -9.114 8.555 7.616 1.00 97.94 87 VAL A N 1
ATOM 681 C CA . VAL A 1 87 ? -8.199 7.528 8.115 1.00 97.94 87 VAL A CA 1
ATOM 682 C C . VAL A 1 87 ? -7.806 6.624 6.967 1.00 97.94 87 VAL A C 1
ATOM 684 O O . VAL A 1 87 ? -8.649 5.959 6.369 1.00 97.94 87 VAL A O 1
ATOM 687 N N . ARG A 1 88 ? -6.514 6.576 6.664 1.00 97.00 88 ARG A N 1
ATOM 688 C CA . ARG A 1 88 ? -5.942 5.593 5.752 1.00 97.00 88 ARG A CA 1
ATOM 689 C C . ARG A 1 88 ? -5.535 4.350 6.528 1.00 97.00 88 ARG A C 1
ATOM 691 O O . ARG A 1 88 ? -4.843 4.440 7.537 1.00 97.00 88 ARG A O 1
ATOM 698 N N . LEU A 1 89 ? -5.950 3.191 6.038 1.00 95.31 89 LEU A N 1
ATOM 699 C CA . LEU A 1 89 ? -5.543 1.901 6.584 1.00 95.31 89 LEU A CA 1
ATOM 700 C C . LEU A 1 89 ? -4.232 1.470 5.922 1.00 95.31 89 LEU A C 1
ATOM 702 O O . LEU A 1 89 ? -4.174 1.389 4.694 1.00 95.31 89 LEU A O 1
ATOM 706 N N . ALA A 1 90 ? -3.197 1.196 6.715 1.00 92.62 90 ALA A N 1
ATOM 707 C CA . ALA A 1 90 ? -1.872 0.823 6.221 1.00 92.62 90 ALA A CA 1
ATOM 708 C C . ALA A 1 90 ? -1.336 -0.446 6.905 1.00 92.62 90 ALA A C 1
ATOM 710 O O . ALA A 1 90 ? -1.719 -0.771 8.027 1.00 92.62 90 ALA A O 1
ATOM 711 N N . GLY A 1 91 ? -0.444 -1.174 6.228 1.00 88.75 91 GLY A N 1
ATOM 712 C CA . GLY A 1 91 ? 0.284 -2.321 6.795 1.00 88.75 91 GLY A CA 1
ATOM 713 C C . GLY A 1 91 ? -0.342 -3.708 6.578 1.00 88.75 91 GLY A C 1
ATOM 714 O O . GLY A 1 91 ? 0.309 -4.711 6.861 1.00 88.75 91 GLY A O 1
ATOM 715 N N . SER A 1 92 ? -1.565 -3.803 6.045 1.00 91.38 92 SER A N 1
ATOM 716 C CA . SER A 1 92 ? -2.200 -5.086 5.704 1.00 91.38 92 SER A CA 1
ATOM 717 C C . SER A 1 92 ? -3.331 -4.928 4.690 1.00 91.38 92 SER A C 1
ATOM 719 O O . SER A 1 92 ? -3.896 -3.844 4.539 1.00 91.38 92 SER A O 1
ATOM 721 N N . ASN A 1 93 ? -3.703 -6.039 4.053 1.00 92.12 93 ASN A N 1
ATOM 722 C CA . ASN A 1 93 ? -5.028 -6.182 3.458 1.00 92.12 93 ASN A CA 1
ATOM 723 C C . ASN A 1 93 ? -6.035 -6.529 4.568 1.00 92.12 93 ASN A C 1
ATOM 725 O O . ASN A 1 93 ? -5.741 -7.373 5.412 1.00 92.12 93 ASN A O 1
ATOM 729 N N . ASN A 1 94 ? -7.210 -5.903 4.580 1.00 94.19 94 ASN A N 1
ATOM 730 C CA . ASN A 1 94 ? -8.191 -6.110 5.651 1.00 94.19 94 ASN A CA 1
ATOM 731 C C . ASN A 1 94 ? -9.648 -5.896 5.212 1.00 94.19 94 ASN A C 1
ATOM 733 O O . ASN A 1 94 ? -9.898 -5.518 4.069 1.00 94.19 94 ASN A O 1
ATOM 737 N N . ASN A 1 95 ? -10.604 -6.146 6.113 1.00 94.94 95 ASN A N 1
ATOM 738 C CA . ASN A 1 95 ? -12.040 -5.890 5.920 1.00 94.94 95 ASN A CA 1
ATOM 739 C C . ASN A 1 95 ? -12.562 -4.681 6.727 1.00 94.94 95 ASN A C 1
ATOM 741 O O . ASN A 1 95 ? -13.768 -4.512 6.870 1.00 94.94 95 ASN A O 1
ATOM 745 N N . PHE A 1 96 ? -11.690 -3.822 7.266 1.00 95.69 96 PHE A N 1
ATOM 746 C CA . PHE A 1 96 ? -12.086 -2.815 8.269 1.00 95.69 96 PHE A CA 1
ATOM 747 C C . PHE A 1 96 ? -12.963 -1.689 7.706 1.00 95.69 96 PHE A C 1
ATOM 749 O O . PHE A 1 96 ? -13.494 -0.885 8.462 1.00 95.69 96 PHE A O 1
ATOM 756 N N . PHE A 1 97 ? -13.077 -1.601 6.382 1.00 94.81 97 PHE A N 1
ATOM 757 C CA . PHE A 1 97 ? -13.908 -0.636 5.662 1.00 94.81 97 PHE A CA 1
ATOM 758 C C . PHE A 1 97 ? -15.270 -1.211 5.246 1.00 94.81 97 PHE A C 1
ATOM 760 O O . PHE A 1 97 ? -16.033 -0.535 4.556 1.00 94.81 97 PHE A O 1
ATOM 767 N N . ASP A 1 98 ? -15.571 -2.455 5.621 1.00 94.12 98 ASP A N 1
ATOM 768 C CA . ASP A 1 98 ? -16.792 -3.144 5.224 1.00 94.12 98 ASP A CA 1
ATOM 769 C C . ASP A 1 98 ? -17.997 -2.675 6.052 1.00 94.12 98 ASP A C 1
ATOM 771 O O . ASP A 1 98 ? -18.243 -3.111 7.178 1.00 94.12 98 ASP A O 1
ATOM 775 N N . VAL A 1 99 ? -18.752 -1.746 5.475 1.00 94.00 99 VAL A N 1
ATOM 776 C CA . VAL A 1 99 ? -19.991 -1.218 6.056 1.00 94.00 99 VAL A CA 1
ATOM 777 C C . VAL A 1 99 ? -21.157 -2.183 5.847 1.00 94.00 99 VAL A C 1
ATOM 779 O O . VAL A 1 99 ? -22.031 -2.281 6.704 1.00 94.00 99 VAL A O 1
ATOM 782 N N . GLU A 1 100 ? -21.183 -2.899 4.720 1.00 92.25 100 GLU A N 1
ATOM 783 C CA . GLU A 1 100 ? -22.304 -3.764 4.338 1.00 92.25 100 GLU A CA 1
ATOM 784 C C . GLU A 1 100 ? -22.445 -4.947 5.299 1.00 92.25 100 GLU A C 1
ATOM 786 O O . GLU A 1 100 ? -23.553 -5.252 5.741 1.00 92.25 100 GLU A O 1
ATOM 791 N N . ASN A 1 101 ? -21.322 -5.547 5.704 1.00 90.19 101 ASN A N 1
ATOM 792 C CA . ASN A 1 101 ? -21.300 -6.621 6.698 1.00 90.19 101 ASN A CA 1
ATOM 793 C C . ASN A 1 101 ? -21.203 -6.115 8.150 1.00 90.19 101 ASN A C 1
ATOM 795 O O . ASN A 1 101 ? -21.011 -6.911 9.069 1.00 90.19 101 ASN A O 1
ATOM 799 N N . GLY A 1 102 ? -21.349 -4.804 8.377 1.00 93.25 102 GLY A N 1
ATOM 800 C CA . GLY A 1 102 ? -21.377 -4.209 9.715 1.00 93.25 102 GLY A CA 1
ATOM 801 C C . GLY A 1 102 ? -20.034 -4.219 10.451 1.00 93.25 102 GLY A C 1
ATOM 802 O O . GLY A 1 102 ? -20.020 -4.105 11.675 1.00 93.25 102 GLY A O 1
ATOM 803 N N . ILE A 1 103 ? -18.913 -4.354 9.735 1.00 97.19 103 ILE A N 1
ATOM 804 C CA . ILE A 1 103 ? -17.573 -4.266 10.330 1.00 97.19 103 ILE A CA 1
ATOM 805 C C . ILE A 1 103 ? -17.220 -2.811 10.625 1.00 97.19 103 ILE A C 1
ATOM 807 O O . ILE A 1 103 ? -16.649 -2.536 11.672 1.00 97.19 103 ILE A O 1
ATOM 811 N N . LEU A 1 104 ? -17.569 -1.868 9.749 1.00 97.38 104 LEU A N 1
ATOM 812 C CA . LEU A 1 104 ? -17.351 -0.441 9.980 1.00 97.38 104 LEU A CA 1
ATOM 813 C C . LEU A 1 104 ? -18.644 0.263 10.401 1.00 97.38 104 LEU A C 1
ATOM 815 O O . LEU A 1 104 ? -19.574 0.397 9.605 1.00 97.38 104 LEU A O 1
ATOM 819 N N . ASN A 1 105 ? -18.661 0.818 11.613 1.00 96.81 105 ASN A N 1
ATOM 820 C CA . ASN A 1 105 ? -19.711 1.734 12.047 1.00 96.81 105 ASN A CA 1
ATOM 821 C C . ASN A 1 105 ? -19.438 3.130 11.471 1.00 96.81 105 ASN A C 1
ATOM 823 O O . ASN A 1 105 ? -18.471 3.794 11.847 1.00 96.81 105 ASN A O 1
ATOM 827 N N . GLN A 1 106 ? -20.289 3.574 10.543 1.00 94.94 106 GLN A N 1
ATOM 828 C CA . GLN A 1 106 ? -20.112 4.855 9.855 1.00 94.94 106 GLN A CA 1
ATOM 829 C C . GLN A 1 106 ? -20.485 6.057 10.728 1.00 94.94 106 GLN A C 1
ATOM 831 O O . GLN A 1 106 ? -21.519 6.077 11.395 1.00 94.94 106 GLN A O 1
ATOM 836 N N . ASN A 1 107 ? -19.666 7.100 10.636 1.00 94.75 107 ASN A N 1
ATOM 837 C CA . ASN A 1 107 ? -19.902 8.429 11.193 1.00 94.75 107 ASN A CA 1
ATOM 838 C C . ASN A 1 107 ? -19.311 9.494 10.242 1.00 94.75 107 ASN A C 1
ATOM 840 O O . ASN A 1 107 ? -19.312 9.281 9.028 1.00 94.75 107 ASN A O 1
ATOM 844 N N . GLN A 1 108 ? -18.836 10.646 10.739 1.00 96.06 108 GLN A N 1
ATOM 845 C CA . GLN A 1 108 ? -18.238 11.684 9.880 1.00 96.06 108 GLN A CA 1
ATOM 846 C C . GLN A 1 108 ? -16.801 11.380 9.414 1.00 96.06 108 GLN A C 1
ATOM 848 O O . GLN A 1 108 ? -16.252 12.132 8.601 1.00 96.06 108 GLN A O 1
ATOM 853 N N . VAL A 1 109 ? -16.210 10.277 9.877 1.00 97.06 109 VAL A N 1
ATOM 854 C CA . VAL A 1 109 ? -14.857 9.850 9.518 1.00 97.06 109 VAL A CA 1
ATOM 855 C C . VAL A 1 109 ? -14.875 9.082 8.201 1.00 97.06 109 VAL A C 1
ATOM 857 O O . VAL A 1 109 ? -15.603 8.105 8.029 1.00 97.06 109 VAL A O 1
ATOM 860 N N . GLN A 1 110 ? -14.031 9.497 7.259 1.00 96.94 110 GLN A N 1
ATOM 861 C CA . GLN A 1 110 ? -13.856 8.784 5.995 1.00 96.94 110 GLN A CA 1
ATOM 862 C C . GLN A 1 110 ? -12.747 7.741 6.117 1.00 96.94 110 GLN A C 1
ATOM 864 O O . GLN A 1 110 ? -11.608 8.081 6.424 1.00 96.94 110 GLN A O 1
ATOM 869 N N . VAL A 1 111 ? -13.050 6.481 5.816 1.00 96.44 111 VAL A N 1
ATOM 870 C CA . VAL A 1 111 ? -12.058 5.398 5.831 1.00 96.44 111 VAL A CA 1
ATOM 871 C C . VAL A 1 111 ? -11.570 5.120 4.412 1.00 96.44 111 VAL A C 1
ATOM 873 O O . VAL A 1 111 ? -12.359 4.857 3.507 1.00 96.44 111 VAL A O 1
ATOM 876 N N . ILE A 1 112 ? -10.254 5.178 4.222 1.00 95.75 112 ILE A N 1
ATOM 877 C CA . ILE A 1 112 ? -9.568 4.919 2.957 1.00 95.75 112 ILE A CA 1
ATOM 878 C C . ILE A 1 112 ? -8.870 3.565 3.080 1.00 95.75 112 ILE A C 1
ATOM 880 O O . ILE A 1 112 ? -7.886 3.419 3.811 1.00 95.75 112 ILE A O 1
ATOM 884 N N . SER A 1 113 ? -9.371 2.566 2.356 1.00 91.06 113 SER A N 1
ATOM 885 C CA . SER A 1 113 ? -8.761 1.238 2.317 1.00 91.06 113 SER A CA 1
ATOM 886 C C . SER A 1 113 ? -7.434 1.269 1.554 1.00 91.06 113 SER A C 1
ATOM 888 O O . SER A 1 113 ? -7.404 1.659 0.388 1.00 91.06 113 SER A O 1
ATOM 890 N N . GLY A 1 114 ? -6.355 0.801 2.182 1.00 82.62 114 GLY A N 1
ATOM 891 C CA . GLY A 1 114 ? -5.060 0.567 1.533 1.00 82.62 114 GLY A CA 1
ATOM 892 C C . GLY A 1 114 ? -4.922 -0.814 0.886 1.00 82.62 114 GLY A C 1
ATOM 893 O O . GLY A 1 114 ? -3.804 -1.224 0.581 1.00 82.62 114 GLY A O 1
ATOM 894 N N . ASN A 1 115 ? -6.027 -1.550 0.708 1.00 82.12 115 ASN A N 1
ATOM 895 C CA . ASN A 1 115 ? -5.994 -2.887 0.124 1.00 82.12 115 ASN A CA 1
ATOM 896 C C . ASN A 1 115 ? -5.472 -2.828 -1.316 1.00 82.12 115 ASN A C 1
ATOM 898 O O . ASN A 1 115 ? -6.000 -2.086 -2.144 1.00 82.12 115 ASN A O 1
ATOM 902 N N . ALA A 1 116 ? -4.498 -3.674 -1.638 1.00 72.62 116 ALA A N 1
ATOM 903 C CA . ALA A 1 116 ? -4.072 -3.888 -3.013 1.00 72.62 116 ALA A CA 1
ATOM 904 C C . ALA A 1 116 ? -3.960 -5.386 -3.301 1.00 72.62 116 ALA A C 1
ATOM 906 O O . ALA A 1 116 ? -3.323 -6.146 -2.561 1.00 72.62 116 ALA A O 1
ATOM 907 N N . ALA A 1 117 ? -4.568 -5.803 -4.414 1.00 54.16 117 ALA A N 1
ATOM 908 C CA . ALA A 1 117 ? -4.390 -7.130 -4.986 1.00 54.16 117 ALA A CA 1
ATOM 909 C C . ALA A 1 117 ? -2.959 -7.229 -5.541 1.00 54.16 117 ALA A C 1
ATOM 911 O O . ALA A 1 117 ? -2.715 -6.945 -6.709 1.00 54.16 117 ALA A O 1
ATOM 912 N N . GLY A 1 118 ? -2.003 -7.541 -4.663 1.00 56.19 118 GLY A N 1
ATOM 913 C CA . GLY A 1 118 ? -0.576 -7.565 -4.984 1.00 56.19 118 GLY A CA 1
ATOM 914 C C . GLY A 1 118 ? 0.262 -6.498 -4.281 1.00 56.19 118 GLY A C 1
ATOM 915 O O . GLY A 1 118 ? 1.268 -6.079 -4.842 1.00 56.19 118 GLY A O 1
ATOM 916 N N . LEU A 1 119 ? -0.106 -6.045 -3.072 1.00 58.34 119 LEU A N 1
ATOM 917 C CA . LEU A 1 119 ? 0.831 -5.270 -2.251 1.00 58.34 119 LEU A CA 1
ATOM 918 C C . LEU A 1 119 ? 2.077 -6.127 -1.962 1.00 58.34 119 LEU A C 1
ATOM 920 O O . LEU A 1 119 ? 2.020 -7.061 -1.158 1.00 58.34 119 LEU A O 1
ATOM 924 N N . ILE A 1 120 ? 3.182 -5.817 -2.643 1.00 57.47 120 ILE A N 1
ATOM 925 C CA . ILE A 1 120 ? 4.492 -6.429 -2.411 1.00 57.47 120 ILE A CA 1
ATOM 926 C C . ILE A 1 120 ? 5.209 -5.602 -1.349 1.00 57.47 120 ILE A C 1
ATOM 928 O O . ILE A 1 120 ? 5.376 -4.391 -1.511 1.00 57.47 120 ILE A O 1
ATOM 932 N N . VAL A 1 121 ? 5.663 -6.241 -0.270 1.00 56.75 121 VAL A N 1
ATOM 933 C CA . VAL A 1 121 ? 6.520 -5.569 0.716 1.00 56.75 121 VAL A CA 1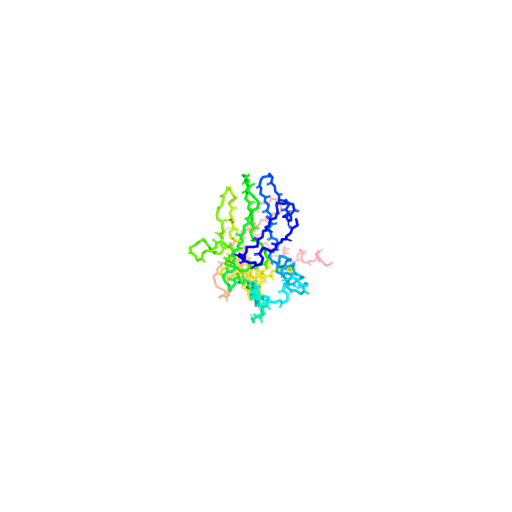
ATOM 934 C C . VAL A 1 121 ? 7.908 -5.372 0.101 1.00 56.75 121 VAL A C 1
ATOM 936 O O . VAL A 1 121 ? 8.726 -6.291 0.066 1.00 56.75 121 VAL A O 1
ATOM 939 N N . VAL A 1 122 ? 8.188 -4.167 -0.397 1.00 56.44 122 VAL A N 1
ATOM 940 C CA . VAL A 1 122 ? 9.523 -3.795 -0.886 1.00 56.44 122 VAL A CA 1
ATOM 941 C C . VAL A 1 122 ? 10.349 -3.293 0.299 1.00 56.44 122 VAL A C 1
ATOM 943 O O . VAL A 1 122 ? 10.358 -2.109 0.615 1.00 56.44 122 VAL A O 1
ATOM 946 N N . VAL A 1 123 ? 11.026 -4.214 0.994 1.00 57.00 123 VAL A N 1
ATOM 947 C CA . VAL A 1 123 ? 11.834 -3.903 2.195 1.00 57.00 123 VAL A CA 1
ATOM 948 C C . VAL A 1 123 ? 13.103 -3.101 1.841 1.00 57.00 123 VAL A C 1
ATOM 950 O O . VAL A 1 123 ? 13.628 -2.373 2.677 1.00 57.00 123 VAL A O 1
ATOM 953 N N . SER A 1 124 ? 13.594 -3.195 0.596 1.00 51.41 124 SER A N 1
ATOM 954 C CA . SER A 1 124 ? 14.570 -2.276 -0.022 1.00 51.41 124 SER A CA 1
ATOM 955 C C . SER A 1 124 ? 14.722 -2.567 -1.527 1.00 51.41 124 SER A C 1
ATOM 957 O O . SER A 1 124 ? 14.473 -3.689 -1.969 1.00 51.41 124 SER A O 1
ATOM 959 N N . GLY A 1 125 ? 15.148 -1.573 -2.318 1.00 60.12 125 GLY A N 1
ATOM 960 C CA . GLY A 1 125 ? 15.358 -1.696 -3.771 1.00 60.12 125 GLY A CA 1
ATOM 961 C C . GLY A 1 125 ? 14.204 -1.158 -4.628 1.00 60.12 125 GLY A C 1
ATOM 962 O O . GLY A 1 125 ? 13.183 -0.720 -4.113 1.00 60.12 125 GLY A O 1
ATOM 963 N N . SER A 1 126 ? 14.376 -1.157 -5.953 1.00 66.12 126 SER A N 1
ATOM 964 C CA . SER A 1 126 ? 13.427 -0.582 -6.925 1.00 66.12 126 SER A CA 1
ATOM 965 C C . SER A 1 126 ? 12.225 -1.478 -7.261 1.00 66.12 126 SER A C 1
ATOM 967 O O . SER A 1 126 ? 11.443 -1.131 -8.138 1.00 66.12 126 SER A O 1
ATOM 969 N N . GLY A 1 127 ? 12.090 -2.646 -6.623 1.00 65.62 127 GLY A N 1
ATOM 970 C CA . GLY A 1 127 ? 11.066 -3.640 -6.983 1.00 65.62 127 GLY A CA 1
ATOM 971 C C . GLY A 1 127 ? 11.309 -4.343 -8.327 1.00 65.62 127 GLY A C 1
ATOM 972 O O . GLY A 1 127 ? 10.472 -5.120 -8.764 1.00 65.62 127 GLY A O 1
ATOM 973 N N . VAL A 1 128 ? 12.456 -4.089 -8.963 1.00 73.69 128 VAL A N 1
ATOM 974 C CA . VAL A 1 128 ? 12.874 -4.686 -10.238 1.00 73.69 128 VAL A CA 1
ATOM 975 C C . VAL A 1 128 ? 13.377 -6.107 -9.975 1.00 73.69 128 VAL A C 1
ATOM 977 O O . VAL A 1 128 ? 14.331 -6.307 -9.210 1.00 73.69 128 VAL A O 1
ATOM 980 N N . THR A 1 129 ? 12.728 -7.095 -10.586 1.00 74.62 129 THR A N 1
ATOM 981 C CA . THR A 1 129 ? 13.097 -8.509 -10.477 1.00 74.62 129 THR A CA 1
ATOM 982 C C . THR A 1 129 ? 14.444 -8.778 -11.154 1.00 74.62 129 THR A C 1
ATOM 984 O O . THR A 1 129 ? 14.981 -7.952 -11.893 1.00 74.62 129 THR A O 1
ATOM 987 N N . SER A 1 130 ? 15.036 -9.950 -10.913 1.00 75.38 130 SER A N 1
ATOM 988 C CA . SER A 1 130 ? 16.254 -10.347 -11.633 1.00 75.38 130 SER A CA 1
ATOM 989 C C . SER A 1 130 ? 16.031 -10.455 -13.144 1.00 75.38 130 SER A C 1
ATOM 991 O O . SER A 1 130 ? 16.966 -10.190 -13.891 1.00 75.38 130 SER A O 1
ATOM 993 N N . GLN A 1 131 ? 14.816 -10.805 -13.580 1.00 76.75 131 GLN A N 1
ATOM 994 C CA . GLN A 1 131 ? 14.473 -10.883 -14.999 1.00 76.75 131 GLN A CA 1
ATOM 995 C C . GLN A 1 131 ? 14.404 -9.490 -15.621 1.00 76.75 131 GLN A C 1
ATOM 997 O O . GLN A 1 131 ? 15.051 -9.256 -16.630 1.00 76.75 131 GLN A O 1
ATOM 1002 N N . ASP A 1 132 ? 13.754 -8.535 -14.954 1.00 80.12 132 ASP A N 1
ATOM 1003 C CA . ASP A 1 132 ? 13.690 -7.152 -15.438 1.00 80.12 132 ASP A CA 1
ATOM 1004 C C . ASP A 1 132 ? 15.094 -6.545 -15.624 1.00 80.12 132 ASP A C 1
ATOM 1006 O O . ASP A 1 132 ? 15.322 -5.745 -16.524 1.00 80.12 132 ASP A O 1
ATOM 1010 N N . LYS A 1 133 ? 16.071 -6.933 -14.791 1.00 82.81 133 LYS A N 1
ATOM 1011 C CA . LYS A 1 133 ? 17.470 -6.501 -14.958 1.00 82.81 133 LYS A CA 1
ATOM 1012 C C . LYS A 1 133 ? 18.122 -7.083 -16.209 1.00 82.81 133 LYS A C 1
ATOM 1014 O O . LYS A 1 133 ? 18.927 -6.386 -16.820 1.00 82.81 133 LYS A O 1
ATOM 1019 N N . LEU A 1 134 ? 17.818 -8.337 -16.545 1.00 81.75 134 LEU A N 1
ATOM 1020 C CA . LEU A 1 134 ? 18.296 -8.972 -17.774 1.00 81.75 134 LEU A CA 1
ATOM 1021 C C . LEU A 1 134 ? 17.642 -8.309 -18.984 1.00 81.75 134 LEU A C 1
ATOM 1023 O O . LEU A 1 134 ? 18.354 -7.851 -19.864 1.00 81.75 134 LEU A O 1
ATOM 1027 N N . ASP A 1 135 ? 16.324 -8.124 -18.949 1.00 83.44 135 ASP A N 1
ATOM 1028 C CA . ASP A 1 135 ? 15.567 -7.508 -20.040 1.00 83.44 135 ASP A CA 1
ATOM 1029 C C . ASP A 1 135 ? 16.014 -6.055 -20.297 1.00 83.44 135 ASP A C 1
ATOM 1031 O O . ASP A 1 135 ? 16.134 -5.631 -21.443 1.00 83.44 135 ASP A O 1
ATOM 1035 N N . ILE A 1 136 ? 16.310 -5.285 -19.239 1.00 85.25 136 ILE A N 1
ATOM 1036 C CA . ILE A 1 136 ? 16.872 -3.929 -19.363 1.00 85.25 136 ILE A CA 1
ATOM 1037 C C . ILE A 1 136 ? 18.287 -3.969 -19.943 1.00 85.25 136 ILE A C 1
ATOM 1039 O O . ILE A 1 136 ? 18.620 -3.121 -20.768 1.00 85.25 136 ILE A O 1
ATOM 1043 N N . ALA A 1 137 ? 19.133 -4.902 -19.501 1.00 82.00 137 ALA A N 1
ATOM 1044 C CA . ALA A 1 137 ? 20.487 -5.022 -20.030 1.00 82.00 137 ALA A CA 1
ATOM 1045 C C . ALA A 1 137 ? 20.450 -5.370 -21.523 1.00 82.00 137 ALA A C 1
ATOM 1047 O O . ALA A 1 137 ? 21.091 -4.674 -22.306 1.00 82.00 137 ALA A O 1
ATOM 1048 N N . ASP A 1 138 ? 19.649 -6.363 -21.904 1.00 82.44 138 ASP A N 1
ATOM 1049 C CA . ASP A 1 138 ? 19.452 -6.768 -23.293 1.00 82.44 138 ASP A CA 1
ATOM 1050 C C . ASP A 1 138 ? 18.928 -5.584 -24.118 1.00 82.44 138 ASP A C 1
ATOM 1052 O O . ASP A 1 138 ? 19.565 -5.190 -25.084 1.00 82.44 138 ASP A O 1
ATOM 1056 N N . ALA A 1 139 ? 17.877 -4.888 -23.671 1.00 81.25 139 ALA A N 1
ATOM 1057 C CA . ALA A 1 139 ? 17.337 -3.728 -24.389 1.00 81.25 139 ALA A CA 1
ATOM 1058 C C . ALA A 1 139 ? 18.316 -2.541 -24.527 1.00 81.25 139 ALA A C 1
ATOM 1060 O O . ALA A 1 139 ? 18.238 -1.789 -25.499 1.00 81.25 139 ALA A O 1
ATOM 1061 N N . VAL A 1 140 ? 19.210 -2.328 -23.554 1.00 79.25 140 VAL A N 1
ATOM 1062 C CA . VAL A 1 140 ? 20.232 -1.266 -23.608 1.00 79.25 140 VAL A CA 1
ATOM 1063 C C . VAL A 1 140 ? 21.348 -1.626 -24.583 1.00 79.25 140 VAL A C 1
ATOM 1065 O O . VAL A 1 140 ? 21.810 -0.753 -25.317 1.00 79.25 140 VAL A O 1
ATOM 1068 N N . TRP A 1 141 ? 21.781 -2.887 -24.599 1.00 71.81 141 TRP A N 1
ATOM 1069 C CA . TRP A 1 141 ? 22.820 -3.353 -25.518 1.00 71.81 141 TRP A CA 1
ATOM 1070 C C . TRP A 1 141 ? 22.295 -3.545 -26.945 1.00 71.81 141 TRP A C 1
ATOM 1072 O O . TRP A 1 141 ? 23.018 -3.226 -27.883 1.00 71.81 141 TRP A O 1
ATOM 1082 N N . ASP A 1 142 ? 21.026 -3.924 -27.097 1.00 70.88 142 ASP A N 1
ATOM 1083 C CA . ASP A 1 142 ? 20.310 -4.018 -28.374 1.00 70.88 142 ASP A CA 1
ATOM 1084 C C . ASP A 1 142 ? 19.893 -2.640 -28.929 1.00 70.88 142 ASP A C 1
ATOM 1086 O O . ASP A 1 142 ? 19.321 -2.538 -30.020 1.00 70.88 142 ASP A O 1
ATOM 1090 N N . HIS A 1 143 ? 20.149 -1.541 -28.205 1.00 72.00 143 HIS A N 1
ATOM 1091 C CA . HIS A 1 143 ? 19.920 -0.208 -28.751 1.00 72.00 143 HIS A CA 1
ATOM 1092 C C . HIS A 1 143 ? 20.928 0.058 -29.877 1.00 72.00 143 HIS A C 1
ATOM 1094 O O . HIS A 1 143 ? 22.138 -0.037 -29.677 1.00 72.00 143 HIS A O 1
ATOM 1100 N N . ALA A 1 144 ? 20.413 0.420 -31.055 1.00 62.75 144 ALA A N 1
ATOM 1101 C CA . ALA A 1 144 ? 21.118 0.467 -32.342 1.00 62.75 144 ALA A CA 1
ATOM 1102 C C . ALA A 1 144 ? 22.489 1.180 -32.351 1.00 62.75 144 ALA A C 1
ATOM 1104 O O . ALA A 1 144 ? 23.325 0.900 -33.213 1.00 62.75 144 ALA A O 1
ATOM 1105 N N . ASP A 1 145 ? 22.747 2.072 -31.395 1.00 70.81 145 ASP A N 1
ATOM 1106 C CA . ASP A 1 145 ? 24.021 2.776 -31.255 1.00 70.81 145 ASP A CA 1
ATOM 1107 C C . ASP A 1 145 ? 25.173 1.848 -30.821 1.00 70.81 145 ASP A C 1
ATOM 1109 O O . ASP A 1 145 ? 26.306 2.021 -31.277 1.00 70.81 145 ASP A O 1
ATOM 1113 N N . GLY A 1 146 ? 24.906 0.842 -29.978 1.00 76.69 146 GLY A N 1
ATOM 1114 C CA . GLY A 1 146 ? 25.912 -0.125 -29.523 1.00 76.69 146 GLY A CA 1
ATOM 1115 C C . GLY A 1 146 ? 26.384 -1.032 -30.657 1.00 76.69 146 GLY A C 1
ATOM 1116 O O . GLY A 1 146 ? 27.585 -1.136 -30.924 1.00 76.69 146 GLY A O 1
ATOM 1117 N N . ASP A 1 147 ? 25.431 -1.610 -31.384 1.00 80.81 147 ASP A N 1
ATOM 1118 C CA . ASP A 1 147 ? 25.697 -2.462 -32.543 1.00 80.81 147 ASP A CA 1
ATOM 1119 C C . ASP A 1 147 ? 26.435 -1.712 -33.653 1.00 80.81 147 ASP A C 1
ATOM 1121 O O . ASP A 1 147 ? 27.427 -2.211 -34.191 1.00 80.81 147 ASP A O 1
ATOM 1125 N N . PHE A 1 148 ? 26.023 -0.479 -33.958 1.00 85.31 148 PHE A N 1
ATOM 1126 C CA . PHE A 1 148 ? 26.707 0.342 -34.954 1.00 85.31 148 PHE A CA 1
ATOM 1127 C C . PHE A 1 148 ? 28.166 0.633 -34.563 1.00 85.31 148 PHE A C 1
ATOM 1129 O O . PHE A 1 148 ? 29.068 0.501 -35.395 1.00 85.31 148 PHE A O 1
ATOM 1136 N N . MET A 1 149 ? 28.433 0.958 -33.291 1.00 85.88 149 MET A N 1
ATOM 1137 C CA . MET A 1 149 ? 29.802 1.172 -32.800 1.00 85.88 149 MET A CA 1
ATOM 1138 C C . MET A 1 149 ? 30.654 -0.099 -32.876 1.00 85.88 149 MET A C 1
ATOM 1140 O O . MET A 1 149 ? 31.816 -0.043 -33.287 1.00 85.88 149 MET A O 1
ATOM 1144 N N . VAL A 1 150 ? 30.092 -1.258 -32.521 1.00 85.38 150 VAL A N 1
ATOM 1145 C CA . VAL A 1 150 ? 30.796 -2.545 -32.614 1.00 85.38 150 VAL A CA 1
ATOM 1146 C C . VAL A 1 150 ? 31.153 -2.868 -34.064 1.00 85.38 150 VAL A C 1
ATOM 1148 O O . VAL A 1 150 ? 32.295 -3.259 -34.329 1.00 85.38 150 VAL A O 1
ATOM 1151 N N . LYS A 1 151 ? 30.223 -2.648 -35.000 1.00 88.94 151 LYS A N 1
ATOM 1152 C CA . LYS A 1 151 ? 30.454 -2.854 -36.435 1.00 88.94 151 LYS A CA 1
ATOM 1153 C C . LYS A 1 151 ? 31.528 -1.915 -36.979 1.00 88.94 151 LYS A C 1
ATOM 1155 O O . LYS A 1 151 ? 32.442 -2.374 -37.661 1.00 88.94 151 LYS A O 1
ATOM 1160 N N . ILE A 1 152 ? 31.520 -0.636 -36.583 1.00 89.38 152 ILE A N 1
ATOM 1161 C CA . ILE A 1 152 ? 32.582 0.315 -36.955 1.00 89.38 152 ILE A CA 1
ATOM 1162 C C . ILE A 1 152 ? 33.966 -0.176 -36.513 1.00 89.38 152 ILE A C 1
ATOM 1164 O O . ILE A 1 152 ? 34.937 -0.066 -37.264 1.00 89.38 152 ILE A O 1
ATOM 1168 N N . ILE A 1 153 ? 34.081 -0.742 -35.311 1.00 89.06 153 ILE A N 1
ATOM 1169 C CA . ILE A 1 153 ? 35.368 -1.203 -34.779 1.00 89.06 153 ILE A CA 1
ATOM 1170 C C . ILE A 1 153 ? 35.819 -2.499 -35.460 1.00 89.06 153 ILE A C 1
ATOM 1172 O O . ILE A 1 153 ? 36.978 -2.588 -35.873 1.00 89.06 153 ILE A O 1
ATOM 1176 N N . LYS A 1 154 ? 34.936 -3.490 -35.606 1.00 91.94 154 LYS A N 1
ATOM 1177 C CA . LYS A 1 154 ? 35.316 -4.852 -36.014 1.00 91.94 154 LYS A CA 1
ATOM 1178 C C . LYS A 1 154 ? 35.358 -5.071 -37.519 1.00 91.94 154 LYS A C 1
ATOM 1180 O O . LYS A 1 154 ? 36.223 -5.812 -37.983 1.00 91.94 154 LYS A O 1
ATOM 1185 N N . ASN A 1 155 ? 34.460 -4.442 -38.266 1.00 94.44 155 ASN A N 1
ATOM 1186 C CA . ASN A 1 155 ? 34.232 -4.834 -39.650 1.00 94.44 155 ASN A CA 1
ATOM 1187 C C . ASN A 1 155 ? 35.292 -4.256 -40.586 1.00 94.44 155 ASN A C 1
ATOM 1189 O O . ASN A 1 155 ? 36.104 -3.392 -40.212 1.00 94.44 155 ASN A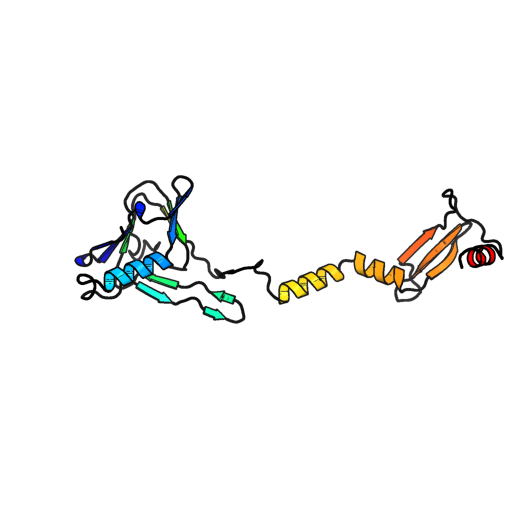 O 1
ATOM 1193 N N . LYS A 1 156 ? 35.294 -4.781 -41.813 1.00 94.00 156 LYS A N 1
ATOM 1194 C CA . LYS A 1 156 ? 36.211 -4.406 -42.883 1.00 94.00 156 LYS A CA 1
ATOM 1195 C C . LYS A 1 156 ? 36.158 -2.901 -43.149 1.00 94.00 156 LYS A C 1
ATOM 1197 O O . LYS A 1 156 ? 35.090 -2.297 -43.233 1.00 94.00 156 LYS A O 1
ATOM 1202 N N . LYS A 1 157 ? 37.345 -2.317 -43.315 1.00 94.81 157 LYS A N 1
ATOM 1203 C CA . LYS A 1 157 ? 37.555 -0.902 -43.633 1.00 94.81 157 LYS A CA 1
ATOM 1204 C C . LYS A 1 157 ? 38.371 -0.817 -44.911 1.00 94.81 157 LYS A C 1
ATOM 1206 O O . LYS A 1 157 ? 39.387 -1.504 -45.025 1.00 94.81 157 LYS A O 1
ATOM 1211 N N . SER A 1 158 ? 37.946 0.015 -45.847 1.00 93.44 158 SER A N 1
ATOM 1212 C CA . SER A 1 158 ? 38.706 0.329 -47.055 1.00 93.44 158 SER A CA 1
ATOM 1213 C C . SER A 1 158 ? 38.819 1.838 -47.232 1.00 93.44 158 SER A C 1
ATOM 1215 O O . SER A 1 158 ? 38.011 2.616 -46.724 1.00 93.44 158 SER A O 1
ATOM 1217 N N . LEU A 1 159 ? 39.866 2.243 -47.945 1.00 92.88 159 LEU A N 1
ATOM 1218 C CA . LEU A 1 159 ? 39.966 3.583 -48.499 1.00 92.88 159 LEU A CA 1
ATOM 1219 C C . LEU A 1 159 ? 39.627 3.467 -49.979 1.00 92.88 159 LEU A C 1
ATOM 1221 O O . LEU A 1 159 ? 40.292 2.723 -50.704 1.00 92.88 159 LEU A O 1
ATOM 1225 N N . GLU A 1 160 ? 38.592 4.173 -50.414 1.00 92.56 160 GLU A N 1
ATOM 1226 C CA . GLU A 1 160 ? 38.092 4.102 -51.786 1.00 92.56 160 GLU A CA 1
ATOM 1227 C C . GLU A 1 160 ? 38.045 5.493 -52.402 1.00 92.56 160 GLU A C 1
ATOM 1229 O O . GLU A 1 160 ? 37.829 6.491 -51.714 1.00 92.56 160 GLU A O 1
ATOM 1234 N N . LYS A 1 161 ? 38.304 5.571 -53.710 1.00 91.62 161 LYS A N 1
ATOM 1235 C CA . LYS A 1 161 ? 38.265 6.832 -54.450 1.00 91.62 161 LYS A CA 1
ATOM 1236 C C . LYS A 1 161 ? 36.938 6.935 -55.194 1.00 91.62 161 LYS A C 1
ATOM 1238 O O . LYS A 1 161 ? 36.754 6.283 -56.223 1.00 91.62 161 LYS A O 1
ATOM 1243 N N . THR A 1 162 ? 36.044 7.786 -54.701 1.00 89.06 162 THR A N 1
ATOM 1244 C CA . THR A 1 162 ? 34.744 8.065 -55.320 1.00 89.06 162 THR A CA 1
ATOM 1245 C C . THR A 1 162 ? 34.832 9.384 -56.081 1.00 89.06 162 THR A C 1
ATOM 1247 O O . THR A 1 162 ? 34.901 10.478 -55.517 1.00 89.06 162 THR A O 1
ATOM 1250 N N . GLY A 1 163 ? 34.892 9.295 -57.411 1.00 90.44 163 GLY A N 1
ATOM 1251 C CA . GLY A 1 163 ? 35.145 10.457 -58.261 1.00 90.44 163 GLY A CA 1
ATOM 1252 C C . GLY A 1 163 ? 36.525 11.062 -57.988 1.00 90.44 163 GLY A C 1
ATOM 1253 O O . GLY A 1 163 ? 37.548 10.453 -58.294 1.00 90.44 163 GLY A O 1
ATOM 1254 N N . ALA A 1 164 ? 36.549 12.278 -57.439 1.00 90.81 164 ALA A N 1
ATOM 1255 C CA . ALA A 1 164 ? 37.782 13.003 -57.141 1.00 90.81 164 ALA A CA 1
ATOM 1256 C C . ALA A 1 164 ? 38.191 12.946 -55.664 1.00 90.81 164 ALA A C 1
ATOM 1258 O O . ALA A 1 164 ? 39.213 13.530 -55.344 1.00 90.81 164 ALA A O 1
ATOM 1259 N N . VAL A 1 165 ? 37.428 12.302 -54.775 1.00 91.38 165 VAL A N 1
ATOM 1260 C CA . VAL A 1 165 ? 37.641 12.354 -53.318 1.00 91.38 165 VAL A CA 1
ATOM 1261 C C . VAL A 1 165 ? 37.928 10.957 -52.781 1.00 91.38 165 VAL A C 1
ATOM 1263 O O . VAL A 1 165 ? 37.341 9.979 -53.242 1.00 91.38 165 VAL A O 1
ATOM 1266 N N . TRP A 1 166 ? 38.846 10.865 -51.823 1.00 92.00 166 TRP A N 1
ATOM 1267 C CA . TRP A 1 166 ? 39.067 9.647 -51.054 1.00 92.00 166 TRP A CA 1
ATOM 1268 C C . TRP A 1 166 ? 38.117 9.573 -49.862 1.00 92.00 166 TRP A C 1
ATOM 1270 O O . TRP A 1 166 ? 37.931 10.554 -49.145 1.00 92.00 166 TRP A O 1
ATOM 1280 N N . GLU A 1 167 ? 37.549 8.398 -49.630 1.00 94.19 167 GLU A N 1
ATOM 1281 C CA . GLU A 1 167 ? 36.575 8.134 -48.576 1.00 94.19 167 GLU A CA 1
ATOM 1282 C C . GLU A 1 167 ? 37.027 6.942 -47.726 1.00 94.19 167 GLU A C 1
ATOM 1284 O O . GLU A 1 167 ? 37.569 5.963 -48.243 1.00 94.19 167 GLU A O 1
ATOM 1289 N N . LEU A 1 168 ? 36.788 7.017 -46.414 1.00 94.44 168 LEU A N 1
ATOM 1290 C CA . LEU A 1 168 ? 36.788 5.847 -45.541 1.00 94.44 168 LEU A CA 1
ATOM 1291 C C . LEU A 1 168 ? 35.434 5.156 -45.680 1.00 94.44 168 LEU A C 1
ATOM 1293 O O . LEU A 1 168 ? 34.403 5.749 -45.346 1.00 94.44 168 LEU A O 1
ATOM 1297 N N . VAL A 1 169 ? 35.457 3.905 -46.129 1.00 94.75 169 VAL A N 1
ATOM 1298 C CA . VAL A 1 169 ? 34.277 3.048 -46.225 1.00 94.75 169 VAL A CA 1
ATOM 1299 C C . VAL A 1 169 ? 34.394 1.949 -45.180 1.00 94.75 169 VAL A C 1
ATOM 1301 O O . VAL A 1 169 ? 35.404 1.245 -45.101 1.00 94.75 169 VAL A O 1
ATOM 1304 N N . ILE A 1 170 ? 33.363 1.816 -44.353 1.00 95.50 170 ILE A N 1
ATOM 1305 C CA . ILE A 1 170 ? 33.221 0.725 -43.393 1.00 95.50 170 ILE A CA 1
ATOM 1306 C C . ILE A 1 170 ? 32.034 -0.118 -43.821 1.00 95.50 170 ILE A C 1
ATOM 1308 O O . ILE A 1 170 ? 30.946 0.419 -44.045 1.00 95.50 170 ILE A O 1
ATOM 1312 N N . PHE A 1 171 ? 32.256 -1.423 -43.933 1.00 94.44 171 PHE A N 1
ATOM 1313 C CA . PHE A 1 171 ? 31.249 -2.374 -44.386 1.00 94.44 171 PHE A CA 1
ATOM 1314 C C . PHE A 1 171 ? 30.508 -3.029 -43.220 1.00 94.44 171 PHE A C 1
ATOM 1316 O O . PHE A 1 171 ? 30.997 -3.077 -42.090 1.00 94.44 171 PHE A O 1
ATOM 1323 N N . ASP A 1 172 ? 29.310 -3.522 -43.508 1.00 94.19 172 ASP A N 1
ATOM 1324 C CA . ASP A 1 172 ? 28.542 -4.385 -42.625 1.00 94.19 172 ASP A CA 1
ATOM 1325 C C . ASP A 1 172 ? 29.191 -5.777 -42.518 1.00 94.19 172 ASP A C 1
ATOM 1327 O O . ASP A 1 172 ? 30.236 -6.053 -43.112 1.00 94.19 172 ASP A O 1
ATOM 1331 N N . ASP A 1 173 ? 28.552 -6.667 -41.765 1.00 93.19 173 ASP A N 1
ATOM 1332 C CA . ASP A 1 173 ? 29.004 -8.038 -41.504 1.00 93.19 173 ASP A CA 1
ATOM 1333 C C . ASP A 1 173 ? 29.090 -8.913 -42.776 1.00 93.19 173 ASP A C 1
ATOM 1335 O O . ASP A 1 173 ? 29.631 -10.018 -42.737 1.00 93.19 173 ASP A O 1
ATOM 1339 N N . ASP A 1 174 ? 28.555 -8.438 -43.906 1.00 93.50 174 ASP A N 1
ATOM 1340 C CA . ASP A 1 174 ? 28.607 -9.101 -45.213 1.00 93.50 174 ASP A CA 1
ATOM 1341 C C . ASP A 1 174 ? 29.837 -8.721 -46.060 1.00 93.50 174 ASP A C 1
ATOM 1343 O O . ASP A 1 174 ? 29.991 -9.237 -47.168 1.00 93.50 174 ASP A O 1
ATOM 1347 N N . ASP A 1 175 ? 30.702 -7.827 -45.561 1.00 91.56 175 ASP A N 1
ATOM 1348 C CA . ASP A 1 175 ? 31.893 -7.287 -46.236 1.00 91.56 175 ASP A CA 1
ATOM 1349 C C . ASP A 1 175 ? 31.632 -6.566 -47.579 1.00 91.56 175 ASP A C 1
ATOM 1351 O O . ASP A 1 175 ? 32.585 -6.269 -48.323 1.00 91.56 175 ASP A O 1
ATOM 1355 N N . VAL A 1 176 ? 30.363 -6.273 -47.892 1.00 93.31 176 VAL A N 1
ATOM 1356 C CA . VAL A 1 176 ? 29.910 -5.719 -49.180 1.00 93.31 176 VAL A CA 1
ATOM 1357 C C . VAL A 1 176 ? 29.064 -4.460 -49.000 1.00 93.31 176 VAL A C 1
ATOM 1359 O O . VAL A 1 176 ? 29.226 -3.514 -49.770 1.00 93.31 176 VAL A O 1
ATOM 1362 N N . THR A 1 177 ? 28.190 -4.408 -47.998 1.00 95.31 177 THR A N 1
ATOM 1363 C CA . THR A 1 177 ? 27.251 -3.302 -47.776 1.00 95.31 177 THR A CA 1
ATOM 1364 C C . THR A 1 177 ? 27.904 -2.197 -46.941 1.00 95.31 177 THR A C 1
ATOM 1366 O O . THR A 1 177 ? 28.288 -2.458 -45.806 1.00 95.31 177 THR A O 1
ATOM 1369 N N . PRO A 1 178 ? 28.038 -0.948 -47.425 1.00 94.44 178 PRO A N 1
ATOM 1370 C CA . PRO A 1 178 ? 28.583 0.142 -46.616 1.00 94.44 178 PRO A CA 1
ATOM 1371 C C . PRO A 1 178 ? 27.628 0.561 -45.490 1.00 94.44 178 PRO A C 1
ATOM 1373 O O . PRO A 1 178 ? 26.464 0.869 -45.744 1.00 94.44 178 PRO A O 1
ATOM 1376 N N . ILE A 1 179 ? 28.137 0.643 -44.259 1.00 93.50 179 ILE A N 1
ATOM 1377 C CA . ILE A 1 179 ? 27.413 1.168 -43.083 1.00 93.50 179 ILE A CA 1
ATOM 1378 C C . ILE A 1 179 ? 27.882 2.569 -42.683 1.00 93.50 179 ILE A C 1
ATOM 1380 O O . ILE A 1 179 ? 27.142 3.320 -42.051 1.00 93.50 179 ILE A O 1
ATOM 1384 N N . LEU A 1 180 ? 29.106 2.942 -43.061 1.00 93.81 180 LEU A N 1
ATOM 1385 C CA . LEU A 1 180 ? 29.631 4.293 -42.915 1.00 93.81 180 LEU A CA 1
ATOM 1386 C C . LEU A 1 180 ? 30.496 4.622 -44.127 1.00 93.81 180 LEU A C 1
ATOM 1388 O O . LEU A 1 180 ? 31.403 3.870 -44.470 1.00 93.81 180 LEU A O 1
ATOM 1392 N N . GLN A 1 181 ? 30.242 5.778 -44.729 1.00 94.62 181 GLN A N 1
ATOM 1393 C CA . GLN A 1 181 ? 31.041 6.320 -45.819 1.00 94.62 181 GLN A CA 1
ATOM 1394 C C . GLN A 1 181 ? 31.334 7.781 -45.505 1.00 94.62 181 GLN A C 1
ATOM 1396 O O . GLN A 1 181 ? 30.415 8.579 -45.292 1.00 94.62 181 GLN A O 1
ATOM 1401 N N . LYS A 1 182 ? 32.619 8.117 -45.387 1.00 94.88 182 LYS A N 1
ATOM 1402 C CA . LYS A 1 182 ? 33.040 9.452 -44.970 1.00 94.88 182 LYS A CA 1
ATOM 1403 C C . LYS A 1 182 ? 34.198 9.967 -45.806 1.00 94.88 182 LYS A C 1
ATOM 1405 O O . LYS A 1 182 ? 35.264 9.358 -45.811 1.00 94.88 182 LYS A O 1
ATOM 1410 N N . ASP A 1 183 ? 34.007 11.134 -46.418 1.00 94.75 183 ASP A N 1
ATOM 1411 C CA . ASP A 1 183 ? 35.076 11.892 -47.066 1.00 94.75 183 ASP A CA 1
ATOM 1412 C C . ASP A 1 183 ? 36.264 12.064 -46.121 1.00 94.75 183 ASP A C 1
ATOM 1414 O O . ASP A 1 183 ? 36.120 12.581 -45.004 1.00 94.75 183 ASP A O 1
ATOM 1418 N N . LEU A 1 184 ? 37.448 11.712 -46.604 1.00 91.81 184 LEU A N 1
ATOM 1419 C CA . LE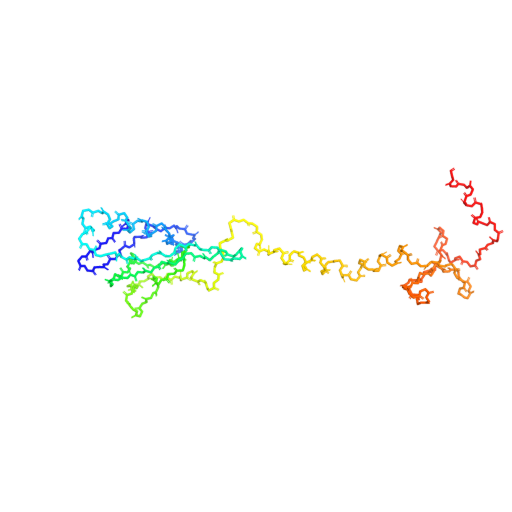U A 1 184 ? 38.684 12.076 -45.945 1.00 91.81 184 LEU A CA 1
ATOM 1420 C C . LEU A 1 184 ? 38.934 13.563 -46.170 1.00 91.81 184 LEU A C 1
ATOM 1422 O O . LEU A 1 184 ? 38.911 14.065 -47.301 1.00 91.81 184 LEU A O 1
ATOM 1426 N N . LYS A 1 185 ? 39.177 14.268 -45.070 1.00 90.12 185 LYS A N 1
ATOM 1427 C CA . LYS A 1 185 ? 39.529 15.682 -45.077 1.00 90.12 185 LYS A CA 1
ATOM 1428 C C . LYS A 1 185 ? 40.966 15.856 -44.598 1.00 90.12 185 LYS A C 1
ATOM 1430 O O . LYS A 1 185 ? 41.420 15.096 -43.744 1.00 90.12 185 LYS A O 1
ATOM 1435 N N . ASP A 1 186 ? 41.662 16.851 -45.131 1.00 86.19 186 ASP A N 1
ATOM 1436 C CA . ASP A 1 186 ? 42.927 17.308 -44.564 1.00 86.19 186 ASP A CA 1
ATOM 1437 C C . ASP A 1 186 ? 42.699 18.052 -43.231 1.00 86.19 186 ASP A C 1
ATOM 1439 O O . ASP A 1 186 ? 41.566 18.280 -42.794 1.00 86.19 186 ASP A O 1
ATOM 1443 N N . LYS A 1 187 ? 43.792 18.458 -42.577 1.00 85.62 187 LYS A N 1
ATOM 1444 C CA . LYS A 1 187 ? 43.751 19.219 -41.316 1.00 85.62 187 LYS A CA 1
ATOM 1445 C C . LYS A 1 187 ? 43.007 20.560 -41.414 1.00 85.62 187 LYS A C 1
ATOM 1447 O O . LYS A 1 187 ? 42.608 21.105 -40.390 1.00 85.62 187 LYS A O 1
ATOM 1452 N N . ASP A 1 188 ? 42.853 21.094 -42.623 1.00 89.62 188 ASP A N 1
ATOM 1453 C CA . ASP A 1 188 ? 42.194 22.368 -42.897 1.00 89.62 188 ASP A CA 1
ATOM 1454 C C . ASP A 1 188 ? 40.723 22.160 -43.326 1.00 89.62 188 ASP A C 1
ATOM 1456 O O . ASP A 1 188 ? 40.001 23.127 -43.570 1.00 89.62 188 ASP A O 1
ATOM 1460 N N . GLY A 1 189 ? 40.250 20.906 -43.370 1.00 88.88 189 GLY A N 1
ATOM 1461 C CA . GLY A 1 189 ? 38.878 20.529 -43.701 1.00 88.88 189 GLY A CA 1
ATOM 1462 C C . GLY A 1 189 ? 38.598 20.360 -45.198 1.00 88.88 189 GLY A C 1
ATOM 1463 O O . GLY A 1 189 ? 37.439 20.151 -45.568 1.00 88.88 189 GLY A O 1
ATOM 1464 N N . ASN A 1 190 ? 39.612 20.428 -46.068 1.00 89.06 190 ASN A N 1
ATOM 1465 C CA . ASN A 1 190 ? 39.440 20.237 -47.510 1.00 89.06 190 ASN A CA 1
ATOM 1466 C C . ASN A 1 190 ? 39.417 18.753 -47.875 1.00 89.06 190 ASN A C 1
ATOM 1468 O O . ASN A 1 190 ? 40.050 17.934 -47.218 1.00 89.06 190 ASN A O 1
ATOM 1472 N N . ASN A 1 191 ? 38.725 18.402 -48.960 1.00 91.69 191 ASN A N 1
ATOM 1473 C CA . ASN A 1 191 ? 38.724 17.035 -49.482 1.00 91.69 191 ASN A CA 1
ATOM 1474 C C . ASN A 1 191 ? 40.128 16.584 -49.876 1.00 91.69 191 ASN A C 1
ATOM 1476 O O . ASN A 1 191 ? 40.793 17.249 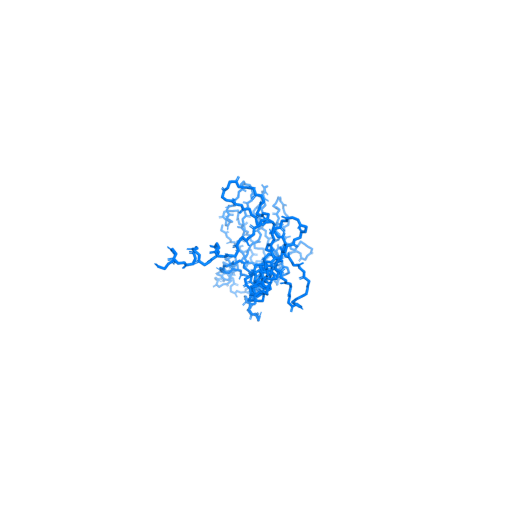-50.673 1.00 91.69 191 ASN A O 1
ATOM 1480 N N . ILE A 1 192 ? 40.521 15.401 -49.413 1.00 88.94 192 ILE A N 1
ATOM 1481 C CA . ILE A 1 192 ? 41.708 14.726 -49.929 1.00 88.94 192 ILE A CA 1
ATOM 1482 C C . ILE A 1 192 ? 41.361 14.178 -51.312 1.00 88.94 192 ILE A C 1
ATOM 1484 O O . ILE A 1 192 ? 40.578 13.237 -51.449 1.00 88.94 192 ILE A O 1
ATOM 1488 N N . THR A 1 193 ? 41.917 14.805 -52.349 1.00 88.81 193 THR A N 1
ATOM 1489 C CA . THR A 1 193 ? 41.621 14.461 -53.750 1.00 88.81 193 THR A CA 1
ATOM 1490 C C . THR A 1 193 ? 42.680 13.585 -54.411 1.00 88.81 193 THR A C 1
ATOM 1492 O O . THR A 1 193 ? 42.429 12.917 -55.424 1.00 88.81 193 THR A O 1
ATOM 1495 N N . ASP A 1 194 ? 43.852 13.512 -53.788 1.00 85.00 194 ASP A N 1
ATOM 1496 C CA . ASP A 1 194 ? 44.909 12.603 -54.179 1.00 85.00 194 ASP A CA 1
ATOM 1497 C C . ASP A 1 194 ? 45.637 12.047 -52.956 1.00 85.00 194 ASP A C 1
ATOM 1499 O O . ASP A 1 194 ? 45.768 12.722 -51.937 1.00 85.00 194 ASP A O 1
ATOM 1503 N N . LEU A 1 195 ? 46.081 10.799 -53.068 1.00 78.69 195 LEU A N 1
ATOM 1504 C CA . LEU A 1 195 ? 46.945 10.146 -52.090 1.00 78.69 195 LEU A CA 1
ATOM 1505 C C . LEU A 1 195 ? 48.211 9.779 -52.855 1.00 78.69 195 LEU A C 1
ATOM 1507 O O . LEU A 1 195 ? 48.279 8.722 -53.484 1.00 78.69 195 LEU A O 1
ATOM 1511 N N . GLU A 1 196 ? 49.187 10.685 -52.873 1.00 72.62 196 GLU A N 1
ATOM 1512 C CA . GLU A 1 196 ? 50.453 10.421 -53.551 1.00 72.62 196 GLU A CA 1
ATOM 1513 C C . GLU A 1 196 ? 51.135 9.191 -52.928 1.00 72.62 196 GLU A C 1
ATOM 1515 O O . GLU A 1 196 ? 51.206 9.026 -51.703 1.00 72.62 196 GLU A O 1
ATOM 1520 N N . ALA A 1 197 ? 51.639 8.298 -53.784 1.00 58.12 197 ALA A N 1
ATOM 1521 C CA . ALA A 1 197 ? 52.354 7.106 -53.353 1.00 58.12 197 ALA A CA 1
ATOM 1522 C C . ALA A 1 197 ? 53.600 7.511 -52.546 1.00 58.12 197 ALA A C 1
ATOM 1524 O O . ALA A 1 197 ? 54.566 8.027 -53.101 1.00 58.12 197 ALA A O 1
ATOM 1525 N N . GLY A 1 198 ? 53.569 7.276 -51.231 1.00 58.12 198 GLY A N 1
ATOM 1526 C CA . GLY A 1 198 ? 54.660 7.611 -50.308 1.00 58.12 198 GLY A CA 1
ATOM 1527 C C . GLY A 1 198 ? 54.249 8.473 -49.113 1.00 58.12 198 GLY A C 1
ATOM 1528 O O . GLY A 1 198 ? 54.930 8.425 -48.094 1.00 58.12 198 GLY A O 1
ATOM 1529 N N . VAL A 1 199 ? 53.108 9.169 -49.169 1.00 62.94 199 VAL A N 1
ATOM 1530 C CA . VAL A 1 199 ? 52.641 10.030 -48.061 1.00 62.94 199 VAL A CA 1
ATOM 1531 C C . VAL A 1 199 ? 52.294 9.204 -46.813 1.00 62.94 199 VAL A C 1
ATOM 1533 O O . VAL A 1 199 ? 52.705 9.543 -45.709 1.00 62.94 199 VAL A O 1
ATOM 1536 N N . LEU A 1 200 ? 51.660 8.038 -46.987 1.00 58.91 200 LEU A N 1
ATOM 1537 C CA . LEU A 1 200 ? 51.386 7.101 -45.884 1.00 58.91 200 LEU A CA 1
ATOM 1538 C C . LEU A 1 200 ? 52.662 6.481 -45.289 1.00 58.91 200 LEU A C 1
ATOM 1540 O O . LEU A 1 200 ? 52.701 6.173 -44.102 1.00 58.91 200 LEU A O 1
ATOM 1544 N N . ALA A 1 201 ? 53.708 6.296 -46.101 1.00 55.94 201 ALA A N 1
ATOM 1545 C CA . ALA A 1 201 ? 54.987 5.755 -45.639 1.00 55.94 201 ALA A CA 1
ATOM 1546 C C . ALA A 1 201 ? 55.797 6.792 -44.843 1.00 55.94 201 ALA A C 1
ATOM 1548 O O . ALA A 1 201 ? 56.592 6.417 -43.984 1.00 55.94 201 ALA A O 1
ATOM 1549 N N . GLN A 1 202 ? 55.590 8.081 -45.121 1.00 54.38 202 GLN A N 1
ATOM 1550 C CA . GLN A 1 202 ? 56.235 9.177 -44.407 1.00 54.38 202 GLN A CA 1
ATOM 1551 C C . GLN A 1 202 ? 55.581 9.426 -43.038 1.00 54.38 202 GLN A C 1
ATOM 1553 O O . GLN A 1 202 ? 56.306 9.600 -42.065 1.00 54.38 202 GLN A O 1
ATOM 1558 N N . GLU A 1 203 ? 54.250 9.340 -42.946 1.00 55.19 203 GLU A N 1
ATOM 1559 C CA . GLU A 1 203 ? 53.496 9.476 -41.686 1.00 55.19 203 GLU A CA 1
ATOM 1560 C C . GLU A 1 203 ? 53.713 8.280 -40.731 1.00 55.19 203 GLU A C 1
ATOM 1562 O O . GLU A 1 203 ? 53.890 8.470 -39.531 1.00 55.19 203 GLU A O 1
ATOM 1567 N N . LEU A 1 204 ? 53.814 7.039 -41.241 1.00 51.62 204 LEU A N 1
ATOM 1568 C CA . LEU A 1 204 ? 54.115 5.865 -40.396 1.00 51.62 204 LEU A CA 1
ATOM 1569 C C . LEU A 1 204 ? 55.536 5.883 -39.806 1.00 51.62 204 LEU A C 1
ATOM 1571 O O . LEU A 1 204 ? 55.799 5.214 -38.810 1.00 51.62 204 LEU A O 1
ATOM 1575 N N . ALA A 1 205 ? 56.466 6.593 -40.449 1.00 53.62 205 ALA A N 1
ATOM 1576 C CA . ALA A 1 205 ? 57.848 6.706 -39.993 1.00 53.62 205 ALA A CA 1
ATOM 1577 C C . ALA A 1 205 ? 58.033 7.783 -38.911 1.00 53.62 205 ALA A C 1
ATOM 1579 O O . ALA A 1 205 ? 59.061 7.785 -38.236 1.00 53.62 205 ALA A O 1
ATOM 1580 N N . THR A 1 206 ? 57.069 8.695 -38.757 1.00 52.81 206 THR A N 1
ATOM 1581 C CA . THR A 1 206 ? 57.111 9.784 -37.770 1.00 52.81 206 THR A CA 1
ATOM 1582 C C . THR A 1 206 ? 56.377 9.474 -36.464 1.00 52.81 206 THR A C 1
ATOM 1584 O O . THR A 1 206 ? 56.613 10.185 -35.493 1.00 52.81 206 THR A O 1
ATOM 1587 N N . ASP A 1 207 ? 55.571 8.406 -36.416 1.00 49.78 207 ASP A N 1
ATOM 1588 C CA . ASP A 1 207 ? 54.715 8.038 -35.270 1.00 49.78 207 ASP A CA 1
ATOM 1589 C C . ASP A 1 207 ? 55.144 6.741 -34.533 1.00 49.78 207 ASP A C 1
ATOM 1591 O O . ASP A 1 207 ? 54.315 6.058 -33.924 1.00 49.78 207 ASP A O 1
ATOM 1595 N N . VAL A 1 208 ? 56.443 6.400 -34.544 1.00 44.56 208 VAL A N 1
ATOM 1596 C CA . VAL A 1 208 ? 57.037 5.381 -33.640 1.00 44.56 208 VAL A CA 1
ATOM 1597 C C . VAL A 1 208 ? 57.847 6.037 -32.529 1.00 44.56 208 VAL A C 1
ATOM 1599 O O . VAL A 1 208 ? 58.755 6.833 -32.858 1.00 44.56 208 VAL A O 1
#

Sequence (208 aa):
MLSITWGTKIINVLQADLTPVTGTLYELDTDQFRKDLKSLEDGEDGMPFPDTHTHNTEVTVAGVTYARFIEIINGYSITFEDGQYSVRLAGSNNNFFDVENGILNQNQVQVISGNAAGLIVVVSGSGVTSQDKLDIADAVWDHADGDFMVKIIKNKKSLEKTGAVWELVIFDDDDVTPILQKDLKDKDGNNITDLEAGVLAQELATDV

Radius of gyration: 36.16 Å; chains: 1; bounding box: 80×40×91 Å

Secondary structure (DSSP, 8-state):
--EEEGGGTEEEE-GGGSEEEETTEEEEEHHHHHHHHHHHHTSTTTTTSPPSEEEE--EEETTEEEPPEEEE-TT-EEEEPSSS-EEEEESSEESTT-TTTTSEE-SSPEEE----TT-B--SSS-S--HHHHHHHHHHHHTSHHHHHHHHHHHS-EEEEEETTEEEEEEE-TTSSSEEEEEE-B-TTS-B-----TTHHHHHHHH--